Protein AF-A0A1X7GUZ6-F1 (afdb_monomer)

Mean predicted aligned error: 7.57 Å

Secondary structure (DSSP, 8-state):
---------STT-S-HHHHHHHHHHHHHHHHHHHHTEEEE--TTTS--EEEE-S-HHHHHHHHHHHHHHHHTT-STT--GGGTTTTHHHHHHHHHHHHHHHHHHHHHH-GGGGGSTTHHHHHHHHHHHHHHHHHHHHHHHHHHHHHHH-HHHHHHHGGG--GGGS-HHHHHHHHTSTTHHHHHHHTGGG---HHHHHHHHHHHH---

Nearest PDB structures (foldseek):
  8ju5-assembly1_B  TM=1.993E-01  e=1.558E+00  Homo sapiens
  6pvp-assembly1_C  TM=2.107E-01  e=4.779E+00  Mus musculus
  6f1v-assembly1_f  TM=1.966E-01  e=6.722E+00  Homo sapiens

pLDDT: mean 87.23, std 14.13, range [39.84, 98.5]

Solvent-accessible surface area (backbone atoms only — not comparable to full-atom values): 11588 Å² total; per-residue (Å²): 134,85,80,82,78,84,71,84,88,55,94,79,82,64,74,57,68,63,57,51,43,25,50,52,52,37,52,32,47,51,50,49,54,50,69,45,30,43,84,47,60,52,84,99,75,51,77,75,42,75,43,71,54,83,52,52,34,65,38,25,46,46,50,14,52,52,27,39,32,52,14,47,17,68,47,98,61,40,49,58,92,47,50,47,68,44,46,67,32,42,53,48,11,53,52,28,42,50,50,16,53,50,35,46,45,50,72,68,40,74,60,42,76,66,62,81,45,30,63,61,30,50,54,50,40,50,54,54,42,49,52,57,50,53,53,43,58,44,57,50,30,56,54,52,38,41,50,70,40,57,90,51,34,79,77,37,46,83,67,38,34,65,89,57,35,52,70,78,55,41,58,61,58,66,71,44,86,62,48,87,70,48,34,72,77,50,56,40,58,32,74,48,72,69,58,55,52,51,55,58,48,50,70,67,60,78,120

Foldseek 3Di:
DDDPPDDDPDDPPDPVLLVVLLALLLVLLVVLQQLQWDFDDPPPPDDTDTDGDPQLLVSLLSLLVLLQCLQCQVPPLGDNVCRRLPVVSNVLSVVSNVLSVLLCCLVPPPVCVVVVCVVVSVVSNVVSSVVNSLVSSQPSSLSVCCRPPVVCSVVSQQSDALVSHDDVSNVVVVPDPPCVPRCVVCVRSHDDPVVVVSVVVSVVPDD

Radius of gyration: 20.98 Å; Cα contacts (8 Å, |Δi|>4): 208; chains: 1; bounding box: 88×35×50 Å

Structure (mmCIF, N/CA/C/O backbone):
data_AF-A0A1X7GUZ6-F1
#
_entry.id   AF-A0A1X7GUZ6-F1
#
loop_
_atom_site.group_PDB
_atom_site.id
_atom_site.type_symbol
_atom_site.label_atom_id
_atom_site.label_alt_id
_atom_site.label_comp_id
_atom_site.label_asym_id
_atom_site.label_entity_id
_atom_site.label_seq_id
_atom_site.pdbx_PDB_ins_code
_atom_site.Cartn_x
_atom_site.Cartn_y
_atom_site.Cartn_z
_atom_site.occupancy
_atom_site.B_iso_or_equiv
_atom_site.auth_seq_id
_atom_site.auth_comp_id
_atom_site.auth_asym_id
_atom_site.auth_atom_id
_atom_site.pdbx_PDB_model_num
ATOM 1 N N . MET A 1 1 ? -62.063 -9.351 -6.708 1.00 40.19 1 MET A N 1
ATOM 2 C CA . MET A 1 1 ? -60.821 -10.062 -6.342 1.00 40.19 1 MET A CA 1
ATOM 3 C C . MET A 1 1 ? -60.014 -9.115 -5.466 1.00 40.19 1 MET A C 1
ATOM 5 O O . MET A 1 1 ? -59.514 -8.128 -5.987 1.00 40.19 1 MET A O 1
ATOM 9 N N . LYS A 1 2 ? -60.013 -9.301 -4.141 1.00 41.28 2 LYS A N 1
ATOM 10 C CA . LYS A 1 2 ? -59.121 -8.540 -3.254 1.00 41.28 2 LYS A CA 1
ATOM 11 C C . LYS A 1 2 ? -57.768 -9.244 -3.314 1.00 41.28 2 LYS A C 1
ATOM 13 O O . LYS A 1 2 ? -57.701 -10.425 -2.996 1.00 41.28 2 LYS A O 1
ATOM 18 N N . GLN A 1 3 ? -56.750 -8.573 -3.840 1.00 48.03 3 GLN A N 1
ATOM 19 C CA . GLN A 1 3 ? -55.377 -9.046 -3.713 1.00 48.03 3 GLN A CA 1
ATOM 20 C C . GLN A 1 3 ? -54.908 -8.647 -2.319 1.00 48.03 3 GLN A C 1
ATOM 22 O O . GLN A 1 3 ? -54.724 -7.462 -2.048 1.00 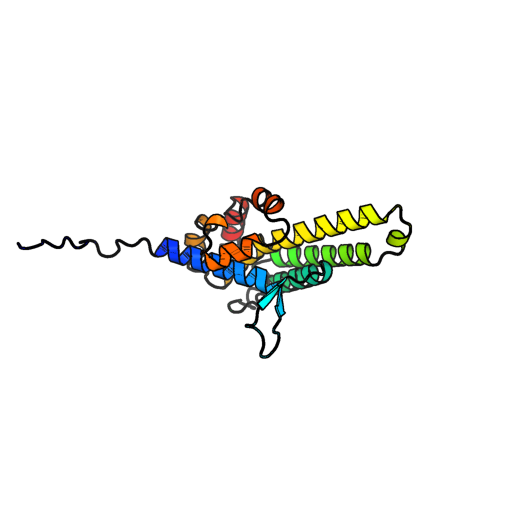48.03 3 GLN A O 1
ATOM 27 N N . ASP A 1 4 ? -54.775 -9.636 -1.441 1.00 49.22 4 ASP A N 1
ATOM 28 C CA . ASP A 1 4 ? -54.119 -9.458 -0.154 1.00 49.22 4 ASP A CA 1
ATOM 29 C C . ASP A 1 4 ? -52.629 -9.233 -0.425 1.00 49.22 4 ASP A C 1
ATOM 31 O O . ASP A 1 4 ? -51.876 -10.155 -0.742 1.00 49.22 4 ASP A O 1
ATOM 35 N N . LEU A 1 5 ? -52.222 -7.965 -0.387 1.00 52.25 5 LEU A N 1
ATOM 36 C CA . LEU A 1 5 ? -50.821 -7.577 -0.440 1.00 52.25 5 LEU A CA 1
ATOM 37 C C . LEU A 1 5 ? -50.178 -7.996 0.885 1.00 52.25 5 LEU A C 1
ATOM 39 O O . LEU A 1 5 ? -50.406 -7.369 1.917 1.00 52.25 5 LEU A O 1
ATOM 43 N N . GLN A 1 6 ? -49.394 -9.074 0.856 1.00 54.78 6 GLN A N 1
ATOM 44 C CA . GLN A 1 6 ? -48.525 -9.439 1.970 1.00 54.78 6 GLN A CA 1
ATOM 45 C C . GLN A 1 6 ? -47.361 -8.448 2.029 1.00 54.78 6 GLN A C 1
ATOM 47 O O . GLN A 1 6 ? -46.462 -8.474 1.188 1.00 54.78 6 GLN A O 1
ATOM 52 N N . PHE A 1 7 ? -47.395 -7.557 3.014 1.00 58.84 7 PHE A N 1
ATOM 53 C CA . PHE A 1 7 ? -46.266 -6.698 3.348 1.00 58.84 7 PHE A CA 1
ATOM 54 C C . PHE A 1 7 ? -45.358 -7.413 4.347 1.00 58.84 7 PHE A C 1
ATOM 56 O O . PHE A 1 7 ? -45.823 -8.198 5.170 1.00 58.84 7 PHE A O 1
ATOM 63 N N . ASN A 1 8 ? -44.053 -7.151 4.271 1.00 53.59 8 ASN A N 1
ATOM 64 C CA . ASN A 1 8 ? -43.109 -7.690 5.238 1.00 53.59 8 ASN A CA 1
ATOM 65 C C . ASN A 1 8 ? -43.350 -7.023 6.601 1.00 53.59 8 ASN A C 1
ATOM 67 O O . ASN A 1 8 ? -43.114 -5.827 6.755 1.00 53.59 8 ASN A O 1
ATOM 71 N N . GLU A 1 9 ? -43.857 -7.783 7.572 1.00 55.16 9 GLU A N 1
ATOM 72 C CA . GLU A 1 9 ? -44.247 -7.278 8.897 1.00 55.16 9 GLU A CA 1
ATOM 73 C C . GLU A 1 9 ? -43.052 -7.036 9.839 1.00 55.16 9 GLU A C 1
ATOM 75 O O . GLU A 1 9 ? -43.234 -6.635 10.988 1.00 55.16 9 GLU A O 1
ATOM 80 N N . GLN A 1 10 ? -41.815 -7.248 9.375 1.00 54.44 10 GLN A N 1
ATOM 81 C CA . GLN A 1 10 ? -40.609 -6.984 10.158 1.00 54.44 10 GLN A CA 1
ATOM 82 C C . GLN A 1 10 ? -39.941 -5.669 9.741 1.00 54.44 10 GLN A C 1
ATOM 84 O O . GLN A 1 10 ? -39.387 -5.538 8.648 1.00 54.44 10 GLN A O 1
ATOM 89 N N . THR A 1 11 ? -39.925 -4.697 10.657 1.00 43.25 11 THR A N 1
ATOM 90 C CA . THR A 1 11 ? -39.025 -3.539 10.590 1.00 43.25 11 THR A CA 1
ATOM 91 C C . THR A 1 11 ? -37.577 -4.043 10.532 1.00 43.25 11 THR A C 1
ATOM 93 O O . THR A 1 11 ? -37.132 -4.671 11.491 1.00 43.25 11 THR A O 1
ATOM 96 N N . CYS A 1 12 ? -36.868 -3.760 9.427 1.00 47.75 12 CYS A N 1
ATOM 97 C CA . CYS A 1 12 ? -35.471 -4.142 9.119 1.00 47.75 12 CYS A CA 1
ATOM 98 C C . CYS A 1 12 ? -35.247 -5.494 8.402 1.00 47.75 12 CYS A C 1
ATOM 100 O O . CYS A 1 12 ? -34.303 -6.216 8.718 1.00 47.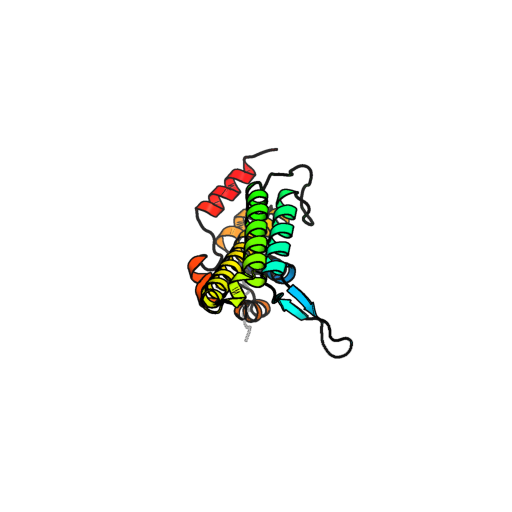75 12 CYS A O 1
ATOM 102 N N . SER A 1 13 ? -36.054 -5.834 7.394 1.00 39.84 13 SER A N 1
ATOM 103 C CA . SER A 1 13 ? -35.843 -7.042 6.577 1.00 39.84 13 SER A CA 1
ATOM 104 C C . SER A 1 13 ? -34.823 -6.905 5.428 1.00 39.84 13 SER A C 1
ATOM 106 O O . SER A 1 13 ? -34.745 -7.794 4.580 1.00 39.84 13 SER A O 1
ATOM 108 N N . THR A 1 14 ? -34.084 -5.799 5.333 1.00 48.53 14 THR A N 1
ATOM 109 C CA . THR A 1 14 ? -32.992 -5.615 4.364 1.00 48.53 14 TH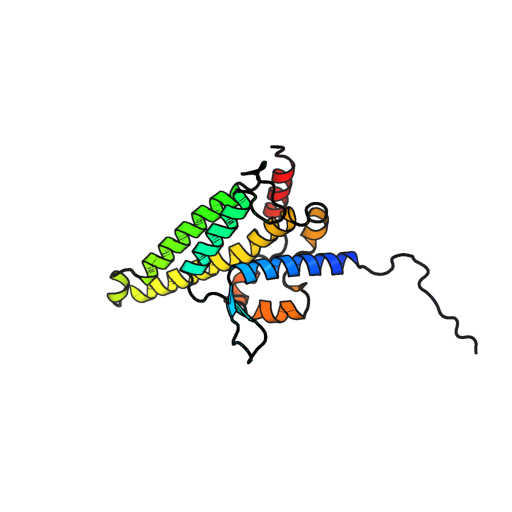R A CA 1
ATOM 110 C C . THR A 1 14 ? -31.659 -5.699 5.095 1.00 48.53 14 THR A C 1
ATOM 112 O O . THR A 1 14 ? -31.433 -5.024 6.096 1.00 48.53 14 THR A O 1
ATOM 115 N N . SER A 1 15 ? -30.751 -6.552 4.622 1.00 53.97 15 SER A N 1
ATOM 116 C CA . SER A 1 15 ? -29.391 -6.685 5.154 1.00 53.97 15 SER A CA 1
ATOM 117 C C . SER A 1 15 ? -28.506 -5.496 4.733 1.00 53.97 15 SER A C 1
ATOM 119 O O . SER A 1 15 ? -27.466 -5.689 4.099 1.00 53.97 15 SER A O 1
ATOM 121 N N . ASP A 1 16 ? -28.928 -4.264 5.034 1.00 59.69 16 ASP A N 1
ATOM 122 C CA . ASP A 1 16 ? -28.269 -3.023 4.590 1.00 59.69 16 ASP A CA 1
ATOM 123 C C . ASP A 1 16 ? -26.838 -2.889 5.129 1.00 59.69 16 ASP A C 1
ATOM 125 O O . ASP A 1 16 ? -25.973 -2.306 4.476 1.00 59.69 16 ASP A O 1
ATOM 129 N N . SER A 1 17 ? -26.541 -3.507 6.276 1.00 62.62 17 SER A N 1
ATOM 130 C CA . SER A 1 17 ? -25.205 -3.491 6.881 1.00 62.62 17 SER A CA 1
ATOM 131 C C . SER A 1 17 ? -24.130 -4.128 5.994 1.00 62.62 17 SER A C 1
ATOM 133 O O . SER A 1 17 ? -23.025 -3.597 5.896 1.00 62.62 17 SER A O 1
ATOM 135 N N . GLN A 1 18 ? -24.440 -5.231 5.301 1.00 65.06 18 GLN A N 1
ATOM 136 C CA . GLN A 1 18 ? -23.475 -5.898 4.418 1.00 65.06 18 GLN A CA 1
ATOM 137 C C . GLN A 1 18 ? -23.186 -5.084 3.155 1.00 65.06 18 GLN A C 1
ATOM 139 O O . GLN A 1 18 ? -22.056 -5.079 2.669 1.00 65.06 18 GLN A O 1
ATOM 144 N N . VAL A 1 19 ? -24.194 -4.395 2.616 1.00 74.62 19 VAL A N 1
ATOM 145 C CA . VAL A 1 19 ? -24.022 -3.517 1.449 1.00 74.62 19 VAL A CA 1
ATOM 146 C C . VAL A 1 19 ? -23.157 -2.318 1.833 1.00 74.62 19 VAL A C 1
ATOM 148 O O . VAL A 1 19 ? -22.156 -2.052 1.170 1.00 74.62 19 VAL A O 1
ATOM 151 N N . HIS A 1 20 ? -23.462 -1.690 2.970 1.00 88.62 20 HIS A N 1
ATOM 152 C CA . HIS A 1 20 ? -22.717 -0.554 3.513 1.00 88.62 20 HIS A CA 1
ATOM 153 C C . HIS A 1 20 ? -21.221 -0.854 3.716 1.00 88.62 20 HIS A C 1
ATOM 155 O O . HIS A 1 20 ? -20.359 -0.115 3.240 1.00 88.62 20 HIS A O 1
ATOM 161 N N . TYR A 1 21 ? -20.864 -1.987 4.334 1.00 91.00 21 TYR A N 1
ATOM 162 C CA . TYR A 1 21 ? -19.447 -2.330 4.534 1.00 91.00 21 TYR A CA 1
ATOM 163 C C . TYR A 1 21 ? -18.699 -2.600 3.225 1.00 91.00 21 TYR A C 1
ATOM 165 O O . TYR A 1 21 ? -17.531 -2.222 3.093 1.00 91.00 21 TYR A O 1
ATOM 173 N N . ARG A 1 22 ? -19.356 -3.205 2.227 1.00 90.62 22 ARG A N 1
ATOM 174 C CA . ARG A 1 22 ? -18.761 -3.406 0.895 1.00 90.62 22 ARG A CA 1
ATOM 175 C C . ARG A 1 22 ? -18.471 -2.081 0.204 1.00 90.62 22 ARG A C 1
ATOM 177 O O . ARG A 1 22 ? -17.422 -1.946 -0.431 1.00 90.62 22 ARG A O 1
ATOM 184 N N . GLU A 1 23 ? -19.360 -1.103 0.339 1.00 92.38 23 GLU A N 1
ATOM 185 C CA . GLU A 1 23 ? -19.160 0.246 -0.193 1.0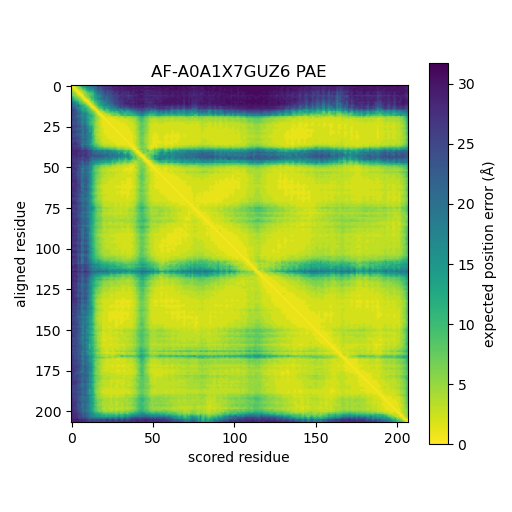0 92.38 23 GLU A CA 1
ATOM 186 C C . GLU A 1 23 ? -17.969 0.937 0.475 1.00 92.38 23 GLU A C 1
ATOM 188 O O . GLU A 1 23 ? -17.095 1.452 -0.224 1.00 92.38 23 GLU A O 1
ATOM 193 N N . LEU A 1 24 ? -17.859 0.866 1.805 1.00 93.56 24 LEU A N 1
ATOM 194 C CA . LEU A 1 24 ? -16.734 1.456 2.535 1.00 93.56 24 LEU A CA 1
ATOM 195 C C . LEU A 1 24 ? -15.389 0.799 2.200 1.00 93.56 24 LEU A C 1
ATOM 197 O O . LEU A 1 24 ? -14.396 1.500 1.981 1.00 93.56 24 LEU A O 1
ATOM 201 N N . TRP A 1 25 ? -15.334 -0.534 2.096 1.00 95.31 25 TRP A N 1
ATOM 202 C CA . TRP A 1 25 ? -14.114 -1.225 1.663 1.00 95.31 25 TRP A CA 1
ATOM 203 C C . TRP A 1 25 ? -13.744 -0.885 0.223 1.00 95.31 25 TRP A C 1
ATOM 205 O O . TRP A 1 25 ? -12.564 -0.695 -0.080 1.00 95.31 25 TRP A O 1
ATOM 215 N N . THR A 1 26 ? -14.741 -0.754 -0.655 1.00 95.56 26 THR A N 1
ATOM 216 C CA . THR A 1 26 ? -14.516 -0.297 -2.029 1.00 95.56 26 THR A CA 1
ATOM 217 C C . THR A 1 26 ? -13.960 1.128 -2.038 1.00 95.56 26 THR A C 1
ATOM 219 O O . THR A 1 26 ? -12.994 1.394 -2.750 1.00 95.56 26 THR A O 1
ATOM 222 N N . LEU A 1 27 ? -14.503 2.036 -1.225 1.00 95.06 27 LEU A N 1
ATOM 223 C CA . LEU A 1 27 ? -14.021 3.414 -1.115 1.00 95.06 27 LEU A CA 1
ATOM 224 C C . LEU A 1 27 ? -12.558 3.469 -0.651 1.00 95.06 27 LEU A C 1
ATOM 226 O O . LEU A 1 27 ? -11.744 4.180 -1.245 1.00 95.06 27 LEU A O 1
ATOM 230 N N . GLY A 1 28 ? -12.202 2.682 0.366 1.00 95.94 28 GLY A N 1
ATOM 231 C CA . GLY A 1 28 ? -10.817 2.570 0.822 1.00 95.94 28 GLY A CA 1
ATOM 232 C C . GLY A 1 28 ? -9.884 2.036 -0.270 1.00 95.94 28 GLY A C 1
ATOM 233 O O . GLY A 1 28 ? -8.801 2.587 -0.483 1.00 95.94 28 GLY A O 1
ATOM 234 N N . GLN A 1 29 ? -10.322 1.020 -1.020 1.00 97.31 29 GLN A N 1
ATOM 235 C CA . GLN A 1 29 ? -9.542 0.466 -2.128 1.00 97.31 29 GLN A CA 1
ATOM 236 C C . GLN A 1 29 ? -9.378 1.460 -3.286 1.00 97.31 29 GLN A C 1
ATOM 238 O O . GLN A 1 29 ? -8.293 1.569 -3.861 1.00 97.31 29 GLN A O 1
ATOM 243 N N . GLN A 1 30 ? -10.424 2.222 -3.611 1.00 95.75 30 GLN A N 1
ATOM 244 C CA . GLN A 1 30 ? -10.352 3.302 -4.594 1.00 95.75 30 GLN A CA 1
ATOM 245 C C . GLN A 1 30 ? -9.312 4.340 -4.189 1.00 95.75 30 GLN A C 1
ATOM 247 O O . GLN A 1 30 ? -8.509 4.751 -5.025 1.00 95.75 30 GLN A O 1
ATOM 252 N N . GLU A 1 31 ? -9.284 4.738 -2.915 1.00 96.38 31 GLU A N 1
ATOM 253 C CA . GLU A 1 31 ? -8.290 5.690 -2.430 1.00 96.38 31 GLU A CA 1
ATOM 254 C C . GLU A 1 31 ? -6.869 5.119 -2.553 1.00 96.38 31 GLU A C 1
ATOM 256 O O . GLU A 1 31 ? -5.988 5.821 -3.049 1.00 96.38 31 GLU A O 1
ATOM 261 N N . ALA A 1 32 ? -6.643 3.843 -2.218 1.00 97.44 32 ALA A N 1
ATOM 262 C CA . ALA A 1 32 ? -5.339 3.191 -2.392 1.00 97.44 32 ALA A CA 1
ATOM 263 C C . ALA A 1 32 ? -4.851 3.232 -3.851 1.00 97.44 32 ALA A C 1
ATOM 265 O O . ALA A 1 32 ? -3.726 3.658 -4.131 1.00 97.44 32 ALA A O 1
ATOM 266 N N . VAL A 1 33 ? -5.713 2.867 -4.806 1.00 96.50 33 VAL A N 1
ATOM 267 C CA . VAL A 1 33 ? -5.399 2.940 -6.243 1.00 96.50 33 VAL A CA 1
ATOM 268 C C . VAL A 1 33 ? -5.156 4.390 -6.669 1.00 96.50 33 VAL A C 1
ATOM 270 O O . VAL A 1 33 ? -4.197 4.684 -7.390 1.00 96.50 33 VAL A O 1
ATOM 273 N N . ARG A 1 34 ? -5.974 5.329 -6.181 1.00 95.38 34 ARG A N 1
ATOM 274 C CA . ARG A 1 34 ? -5.875 6.757 -6.506 1.00 95.38 34 ARG A CA 1
ATOM 275 C C . ARG A 1 34 ? -4.558 7.368 -6.041 1.00 95.38 34 ARG A C 1
ATOM 277 O O . ARG A 1 34 ? -3.973 8.155 -6.785 1.00 95.38 34 ARG A O 1
ATOM 284 N N . ARG A 1 35 ? -4.048 6.995 -4.859 1.00 96.12 35 ARG A N 1
ATOM 285 C CA . ARG A 1 35 ? -2.750 7.476 -4.340 1.00 96.12 35 ARG A CA 1
ATOM 286 C C . ARG A 1 35 ? -1.582 7.114 -5.254 1.00 96.12 35 ARG A C 1
ATOM 288 O O . ARG A 1 35 ? -0.632 7.893 -5.372 1.00 96.12 35 ARG A O 1
ATOM 295 N N . LEU A 1 36 ? -1.675 5.980 -5.944 1.00 96.94 36 LEU A N 1
ATOM 296 C CA . LEU A 1 36 ? -0.650 5.499 -6.875 1.00 96.94 36 LEU A CA 1
ATOM 297 C C . LEU A 1 36 ? -0.938 5.851 -8.337 1.00 96.94 36 LEU A C 1
ATOM 299 O O . LEU A 1 36 ? -0.222 5.406 -9.234 1.00 96.94 36 LEU A O 1
ATOM 303 N N . SER A 1 37 ? -1.956 6.674 -8.570 1.00 95.44 37 SER A N 1
ATOM 304 C CA . SER A 1 37 ? -2.377 7.100 -9.897 1.00 95.44 37 SER A CA 1
ATOM 305 C C . SER A 1 37 ? -2.157 8.597 -10.102 1.00 95.44 37 SER A C 1
ATOM 307 O O . SER A 1 37 ? -2.004 9.387 -9.163 1.00 95.44 37 SER A O 1
ATOM 309 N N . VAL A 1 38 ? -2.142 9.011 -11.361 1.00 93.06 38 VAL A N 1
ATOM 310 C CA . VAL A 1 38 ? -2.177 10.413 -11.775 1.00 93.06 38 VAL A CA 1
ATOM 311 C C . VAL A 1 38 ? -3.509 10.703 -12.441 1.00 93.06 38 VAL A C 1
ATOM 313 O O . VAL A 1 38 ? -4.052 9.879 -13.175 1.00 93.06 38 VAL A O 1
ATOM 316 N N . LYS A 1 39 ? -4.065 11.882 -12.160 1.00 86.75 39 LYS A N 1
ATOM 317 C CA . LYS A 1 39 ? -5.284 12.335 -12.822 1.00 86.75 39 LYS A CA 1
ATOM 318 C C . LYS A 1 39 ? -4.919 12.768 -14.237 1.00 86.75 39 LYS A C 1
ATOM 320 O O . LYS A 1 39 ? -4.338 13.831 -14.432 1.00 86.75 39 LYS A O 1
ATOM 325 N N . THR A 1 40 ? -5.277 11.956 -15.216 1.00 80.12 40 THR A N 1
ATOM 326 C CA . THR A 1 40 ? -5.161 12.285 -16.632 1.00 80.12 40 THR A CA 1
ATOM 327 C C . THR A 1 40 ? -6.465 12.926 -17.091 1.00 80.12 40 THR A C 1
ATOM 329 O O . THR A 1 40 ? -7.541 12.330 -16.988 1.00 80.12 40 THR A O 1
ATOM 332 N N . ARG A 1 41 ? -6.392 14.153 -17.600 1.00 67.88 41 ARG A N 1
ATOM 333 C CA . ARG A 1 41 ? -7.507 14.803 -18.293 1.00 67.88 41 ARG A CA 1
ATOM 334 C C . ARG A 1 41 ? -7.004 15.249 -19.653 1.00 67.88 41 ARG A C 1
ATOM 336 O O . ARG A 1 41 ? -6.047 16.010 -19.719 1.00 67.88 41 ARG A O 1
ATOM 343 N N . ILE A 1 42 ? -7.679 14.821 -20.713 1.00 65.00 42 ILE A N 1
ATOM 344 C CA . ILE A 1 42 ? -7.590 15.521 -21.991 1.00 65.00 42 ILE A CA 1
ATOM 345 C C . ILE A 1 42 ? -8.692 16.575 -21.948 1.00 65.00 42 ILE A C 1
ATOM 347 O O . ILE A 1 42 ? -9.880 16.239 -21.970 1.00 65.00 42 ILE A O 1
ATOM 351 N N . GLU A 1 43 ? -8.308 17.841 -21.779 1.00 60.41 43 GLU A N 1
ATOM 352 C CA . GLU A 1 43 ? -9.272 18.937 -21.684 1.00 60.41 43 GLU A CA 1
ATOM 353 C C . GLU A 1 43 ? -10.220 18.932 -22.889 1.00 60.41 43 GLU A C 1
ATOM 355 O O . GLU A 1 43 ? -9.804 18.704 -24.023 1.00 60.41 43 GLU A O 1
ATOM 360 N N . PHE A 1 44 ? -11.513 19.124 -22.619 1.00 58.97 44 PHE A N 1
ATOM 361 C CA . PHE A 1 44 ? -12.587 19.194 -23.619 1.00 58.97 44 PHE A CA 1
ATOM 362 C C . PHE A 1 44 ? -12.801 17.948 -24.507 1.00 58.97 44 PHE A C 1
ATOM 364 O O . PHE A 1 44 ? -13.680 17.978 -25.363 1.00 58.97 44 PHE A O 1
ATOM 371 N N . LYS A 1 45 ? -12.069 16.840 -24.300 1.00 63.06 45 LYS A N 1
ATOM 372 C CA . LYS A 1 45 ? -12.237 15.586 -25.070 1.00 63.06 45 LYS A CA 1
ATOM 373 C C . LYS A 1 45 ? -12.686 14.389 -24.241 1.00 63.06 45 LYS A C 1
ATOM 375 O O . LYS A 1 45 ? -13.316 13.487 -24.783 1.00 63.06 45 LYS A O 1
ATOM 380 N N . SER A 1 46 ? -12.367 14.348 -22.949 1.00 65.38 46 SER A N 1
ATOM 381 C CA . SER A 1 46 ? -12.780 13.233 -22.099 1.00 65.38 46 SER A CA 1
ATOM 382 C C . SER A 1 46 ? -13.042 13.653 -20.660 1.00 65.38 46 SER A C 1
ATOM 384 O O . SER A 1 46 ? -12.501 14.639 -20.149 1.00 65.38 46 SER A O 1
ATOM 386 N N . THR A 1 47 ? -13.845 12.844 -19.972 1.00 73.31 47 THR A N 1
ATOM 387 C CA . THR A 1 47 ? -13.911 12.849 -18.511 1.00 73.31 47 THR A CA 1
ATOM 388 C C . THR A 1 47 ? -12.523 12.586 -17.924 1.00 73.31 47 THR A C 1
ATOM 390 O O . THR A 1 47 ? -11.682 11.920 -18.538 1.00 73.31 47 THR A O 1
ATOM 393 N N . ALA A 1 48 ? -12.251 13.164 -16.751 1.00 74.38 48 ALA A N 1
ATOM 394 C CA . ALA A 1 48 ? -10.989 12.933 -16.062 1.00 74.38 48 ALA A CA 1
ATOM 395 C C . ALA A 1 48 ? -10.896 11.461 -15.643 1.00 74.38 48 ALA A C 1
ATOM 397 O O . ALA A 1 48 ? -11.822 10.933 -15.030 1.00 74.38 48 ALA A O 1
ATOM 398 N N . ARG A 1 49 ? -9.774 10.822 -15.966 1.00 82.50 49 ARG A N 1
ATOM 399 C CA . ARG A 1 49 ? -9.471 9.434 -15.611 1.00 82.50 49 ARG A CA 1
ATOM 400 C C . ARG A 1 49 ? -8.265 9.399 -14.683 1.00 82.50 49 ARG A C 1
ATOM 402 O O . ARG A 1 49 ? -7.483 10.348 -14.639 1.00 82.50 49 ARG A O 1
ATOM 409 N N . TYR A 1 50 ? -8.135 8.318 -13.932 1.00 87.25 50 TYR A N 1
ATOM 410 C CA . TYR A 1 50 ? -6.942 8.040 -13.146 1.00 87.25 50 TYR A CA 1
ATOM 411 C C . TYR A 1 50 ? -6.151 6.946 -13.854 1.00 87.25 50 TYR A C 1
ATOM 413 O O . TYR A 1 50 ? -6.702 5.888 -14.144 1.00 87.25 50 TYR A O 1
ATOM 421 N N . GLU A 1 51 ? -4.884 7.218 -14.152 1.00 91.19 51 GLU A N 1
ATOM 422 C CA . GLU A 1 51 ? -3.960 6.242 -14.730 1.00 91.19 51 GLU A CA 1
ATOM 423 C C . GLU A 1 51 ? -2.910 5.878 -13.685 1.00 91.19 51 GLU A C 1
ATOM 425 O O . GLU A 1 51 ? -2.318 6.761 -13.054 1.00 91.19 51 GLU A O 1
ATOM 430 N N . LEU A 1 52 ? -2.681 4.578 -13.498 1.00 94.31 52 LEU A N 1
ATOM 431 C CA . LEU A 1 52 ? -1.650 4.088 -12.595 1.00 94.31 52 LEU A CA 1
ATOM 432 C C . LEU A 1 52 ? -0.272 4.569 -13.073 1.00 94.31 52 LEU A C 1
ATOM 434 O O . LEU A 1 52 ? 0.068 4.464 -14.251 1.00 94.31 52 LEU A O 1
ATOM 438 N N . ILE A 1 53 ? 0.546 5.081 -12.154 1.00 95.56 53 ILE A N 1
ATOM 439 C CA . ILE A 1 53 ? 1.898 5.549 -12.484 1.00 95.56 53 ILE A CA 1
ATOM 440 C C . ILE A 1 53 ? 2.719 4.373 -13.001 1.00 95.56 53 ILE A C 1
ATOM 442 O O . ILE A 1 53 ? 2.861 3.373 -12.303 1.00 95.56 53 ILE A O 1
ATOM 446 N N . LYS A 1 54 ? 3.283 4.491 -14.204 1.00 93.12 54 LYS A N 1
ATOM 447 C CA . LYS A 1 54 ? 4.044 3.405 -14.845 1.00 93.12 54 LYS A CA 1
ATOM 448 C C . LYS A 1 54 ? 5.393 3.157 -14.184 1.00 93.12 54 LYS A C 1
ATOM 450 O O . LYS A 1 54 ? 5.817 2.010 -14.099 1.00 93.12 54 LYS A O 1
ATOM 455 N N . ASP A 1 55 ? 6.040 4.213 -13.705 1.00 94.31 55 ASP A N 1
ATOM 456 C CA . ASP A 1 55 ? 7.350 4.121 -13.072 1.00 94.31 55 ASP A CA 1
ATOM 457 C C . ASP A 1 55 ? 7.264 3.530 -11.656 1.00 94.31 55 ASP A C 1
ATOM 459 O O . ASP A 1 55 ? 6.543 4.029 -10.786 1.00 94.31 55 ASP A O 1
ATOM 463 N N . PHE A 1 56 ? 7.989 2.434 -11.427 1.00 96.00 56 PHE A N 1
ATOM 464 C CA . PHE A 1 56 ? 7.886 1.672 -10.183 1.00 96.00 56 PHE A CA 1
ATOM 465 C C . PHE A 1 56 ? 8.543 2.411 -9.017 1.00 96.00 56 PHE A C 1
ATOM 467 O O . PHE A 1 56 ? 8.012 2.360 -7.907 1.00 96.00 56 PHE A O 1
ATOM 474 N N . SER A 1 57 ? 9.646 3.123 -9.265 1.00 95.88 57 SER A N 1
ATOM 475 C CA . SER A 1 57 ? 10.328 3.931 -8.252 1.00 95.88 57 SER A CA 1
ATOM 476 C C . SER A 1 57 ? 9.419 5.045 -7.744 1.00 95.88 57 SER A C 1
ATOM 478 O O . SER A 1 57 ? 9.194 5.153 -6.543 1.00 95.88 57 SER A O 1
ATOM 480 N N . THR A 1 58 ? 8.783 5.787 -8.651 1.00 96.50 58 THR A N 1
ATOM 481 C CA . THR A 1 58 ? 7.813 6.843 -8.328 1.00 96.50 58 THR A CA 1
ATOM 482 C C . THR A 1 58 ? 6.628 6.283 -7.537 1.00 96.50 58 THR A C 1
ATOM 484 O O . THR A 1 58 ? 6.155 6.906 -6.583 1.00 96.50 58 THR A O 1
ATOM 487 N N . ARG A 1 59 ? 6.130 5.083 -7.882 1.00 96.94 59 ARG A N 1
ATOM 488 C CA . ARG A 1 59 ? 5.110 4.416 -7.053 1.00 96.94 59 ARG A CA 1
ATOM 489 C C . ARG A 1 59 ? 5.643 4.099 -5.659 1.00 96.94 59 ARG A C 1
ATOM 491 O O . ARG A 1 59 ? 4.948 4.384 -4.689 1.00 96.94 59 ARG A O 1
ATOM 498 N N . ALA A 1 60 ? 6.847 3.542 -5.545 1.00 97.75 60 ALA A N 1
ATOM 499 C CA . ALA A 1 60 ? 7.453 3.199 -4.261 1.00 97.75 60 ALA A CA 1
ATOM 500 C C . ALA A 1 60 ? 7.704 4.427 -3.373 1.00 97.75 60 ALA A C 1
ATOM 502 O O . ALA A 1 60 ? 7.432 4.377 -2.174 1.00 97.75 60 ALA A O 1
ATOM 503 N N . GLU A 1 61 ? 8.111 5.549 -3.965 1.00 97.88 61 GLU A N 1
ATOM 504 C CA . GLU A 1 61 ? 8.220 6.844 -3.294 1.00 97.88 61 GLU A CA 1
ATOM 505 C C . GLU A 1 61 ? 6.867 7.291 -2.724 1.00 97.88 61 GLU A C 1
ATOM 507 O O . GLU A 1 61 ? 6.753 7.608 -1.537 1.00 97.88 61 GLU A O 1
ATOM 512 N N . ARG A 1 62 ? 5.802 7.254 -3.540 1.00 98.06 62 ARG A N 1
ATOM 513 C CA . ARG A 1 62 ? 4.450 7.602 -3.077 1.00 98.06 62 ARG A CA 1
ATOM 514 C C . ARG A 1 62 ? 3.959 6.667 -1.980 1.00 98.06 62 ARG A C 1
ATOM 516 O O . ARG A 1 62 ? 3.328 7.136 -1.035 1.00 98.06 62 ARG A O 1
ATOM 523 N N . ILE A 1 63 ? 4.235 5.371 -2.085 1.00 98.50 63 ILE A N 1
ATOM 524 C CA . ILE A 1 63 ? 3.896 4.379 -1.056 1.00 98.50 63 ILE A CA 1
ATOM 525 C C . ILE A 1 63 ? 4.590 4.740 0.261 1.00 98.50 63 ILE A C 1
ATOM 527 O O . ILE A 1 63 ? 3.922 4.856 1.290 1.00 98.50 63 ILE A O 1
ATOM 531 N N . ALA A 1 64 ? 5.898 5.015 0.219 1.00 98.31 64 ALA A N 1
ATOM 532 C CA . ALA A 1 64 ? 6.662 5.442 1.387 1.00 98.31 64 ALA A CA 1
ATOM 533 C C . ALA A 1 64 ? 6.065 6.707 2.024 1.00 98.31 64 ALA A C 1
ATOM 535 O O . ALA A 1 64 ? 5.863 6.759 3.238 1.00 98.31 64 ALA A O 1
ATOM 536 N N . GLY A 1 65 ? 5.709 7.699 1.202 1.00 98.06 65 GLY A N 1
ATOM 537 C CA . GLY A 1 65 ? 5.064 8.930 1.655 1.00 98.06 65 GLY A CA 1
ATOM 538 C C . GLY A 1 65 ? 3.702 8.700 2.319 1.00 98.06 65 GLY A C 1
ATOM 539 O O . GLY A 1 65 ? 3.440 9.268 3.377 1.00 98.06 65 GLY A O 1
ATOM 540 N N . ASN A 1 66 ? 2.843 7.845 1.753 1.00 98.25 66 ASN A N 1
ATOM 541 C CA . ASN A 1 66 ? 1.529 7.545 2.339 1.00 98.25 66 ASN A CA 1
ATOM 542 C C . ASN A 1 66 ? 1.655 6.779 3.665 1.00 98.25 66 ASN A C 1
ATOM 544 O O . ASN A 1 66 ? 0.949 7.094 4.620 1.00 98.25 66 ASN A O 1
ATOM 548 N N . TYR A 1 67 ? 2.587 5.831 3.771 1.00 98.38 67 TYR A N 1
ATOM 549 C CA . TYR A 1 67 ? 2.852 5.156 5.042 1.00 98.38 67 TYR A CA 1
ATOM 550 C C . TYR A 1 67 ? 3.412 6.103 6.108 1.00 98.38 67 TYR A C 1
ATOM 552 O O . TYR A 1 67 ? 2.955 6.080 7.250 1.00 98.38 67 TYR A O 1
ATOM 560 N N . ALA A 1 68 ? 4.334 6.996 5.736 1.00 97.81 68 ALA A N 1
ATOM 561 C CA . ALA A 1 68 ? 4.830 8.027 6.645 1.00 97.81 68 ALA A CA 1
ATOM 562 C C . ALA A 1 68 ? 3.696 8.952 7.110 1.00 97.81 68 ALA A C 1
ATOM 564 O O . ALA A 1 68 ? 3.652 9.352 8.271 1.00 97.81 68 ALA A O 1
ATOM 565 N N . ARG A 1 69 ? 2.744 9.253 6.222 1.00 97.25 69 ARG A N 1
ATOM 566 C CA . ARG A 1 69 ? 1.567 10.066 6.531 1.00 97.25 69 ARG A CA 1
ATOM 567 C C . ARG A 1 69 ? 0.655 9.414 7.564 1.00 97.25 69 ARG A C 1
ATOM 569 O O . ARG A 1 69 ? 0.194 10.110 8.462 1.00 97.25 69 ARG A O 1
ATOM 576 N N . ILE A 1 70 ? 0.449 8.100 7.475 1.00 96.81 70 ILE A N 1
ATOM 577 C CA . ILE A 1 70 ? -0.294 7.330 8.482 1.00 96.81 70 ILE A CA 1
ATOM 578 C C . ILE A 1 70 ? 0.457 7.317 9.818 1.00 96.81 70 ILE A C 1
ATOM 580 O O . ILE A 1 70 ? -0.140 7.613 10.848 1.00 96.81 70 ILE A O 1
ATOM 584 N N . TYR A 1 71 ? 1.766 7.049 9.812 1.00 96.38 71 TYR A N 1
ATOM 585 C CA . TYR A 1 71 ? 2.593 7.048 11.026 1.00 96.38 71 TYR A CA 1
ATOM 586 C C . TYR A 1 71 ? 2.549 8.389 11.772 1.00 96.38 71 TYR A C 1
ATOM 588 O O . TYR A 1 71 ? 2.484 8.431 13.002 1.00 96.38 71 TYR A O 1
ATOM 596 N N . LEU A 1 72 ? 2.592 9.487 11.014 1.00 96.69 72 L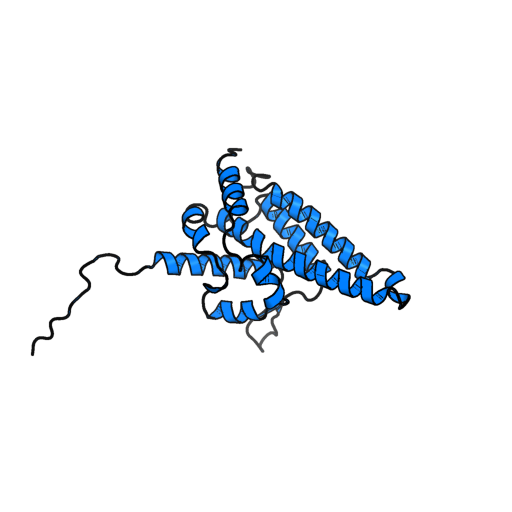EU A N 1
ATOM 597 C CA . LEU A 1 72 ? 2.498 10.851 11.527 1.00 96.69 72 LEU A CA 1
ATOM 598 C C . LEU A 1 72 ? 1.058 11.298 11.811 1.00 96.69 72 LEU A C 1
ATOM 600 O O . LEU A 1 72 ? 0.88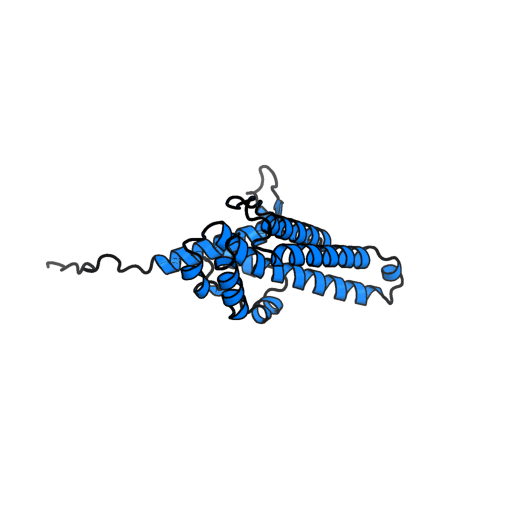0 12.428 12.255 1.00 96.69 72 LEU A O 1
ATOM 604 N N . GLU A 1 73 ? 0.059 10.446 11.558 1.00 95.25 73 GLU A N 1
ATOM 605 C CA . GLU A 1 73 ? -1.363 10.735 11.774 1.00 95.25 73 GLU A CA 1
ATOM 606 C C . GLU A 1 73 ? -1.865 11.968 10.996 1.00 95.25 73 GLU A C 1
ATOM 608 O O . GLU A 1 73 ? -2.706 12.734 11.457 1.00 95.25 73 GLU A O 1
ATOM 613 N N . LEU A 1 74 ? -1.349 12.158 9.779 1.00 96.19 74 LEU A N 1
ATOM 614 C CA . LEU A 1 74 ? -1.639 13.303 8.903 1.00 96.19 74 LEU A CA 1
ATOM 615 C C . LEU A 1 74 ? -2.689 12.992 7.817 1.00 96.19 74 LEU A C 1
ATOM 617 O O . LEU A 1 74 ? -2.832 13.741 6.844 1.00 96.19 74 LEU A O 1
ATOM 621 N N . GLU A 1 75 ? -3.391 11.862 7.931 1.00 94.06 75 GLU A N 1
ATOM 622 C CA . GLU A 1 75 ? -4.578 11.585 7.116 1.00 94.06 75 GLU A CA 1
ATOM 623 C C . GLU A 1 75 ? -5.753 12.486 7.527 1.00 94.06 75 GLU A C 1
ATOM 625 O O . GLU A 1 75 ? -5.718 13.134 8.567 1.00 94.06 75 GLU A O 1
ATOM 630 N N . ARG A 1 76 ? -6.804 12.557 6.698 1.00 89.19 76 ARG A N 1
ATOM 631 C CA . ARG A 1 76 ? -7.911 13.523 6.868 1.00 89.19 76 ARG A CA 1
ATOM 632 C C . ARG A 1 76 ? -8.541 13.502 8.268 1.00 89.19 76 ARG A C 1
ATOM 634 O O . ARG A 1 76 ? -8.796 14.567 8.816 1.00 89.19 76 ARG A O 1
ATOM 641 N N . ASN A 1 77 ? -8.770 12.307 8.809 1.00 92.62 77 ASN A N 1
ATOM 642 C CA . ASN A 1 77 ? -9.312 12.081 10.154 1.00 92.62 77 ASN A CA 1
ATOM 643 C C . ASN A 1 77 ? -8.227 11.576 11.130 1.00 92.62 77 ASN A C 1
ATOM 645 O O . ASN A 1 77 ? -8.532 10.954 12.147 1.00 92.62 77 ASN A O 1
ATOM 649 N N . GLY A 1 78 ? -6.953 11.787 10.786 1.00 90.56 78 GLY A N 1
ATOM 650 C CA . GLY A 1 78 ? -5.818 11.442 11.630 1.00 90.56 78 GLY A CA 1
ATOM 651 C C . GLY A 1 78 ? -5.743 12.328 12.872 1.00 90.56 78 GLY A C 1
ATOM 652 O O . GLY A 1 78 ? -6.315 13.418 12.921 1.00 90.56 78 GLY A O 1
ATOM 653 N N . LYS A 1 79 ? -5.044 11.827 13.886 1.00 93.56 79 LYS A N 1
ATOM 654 C CA . LYS A 1 79 ? -4.854 12.487 15.183 1.00 93.56 79 LYS A CA 1
ATOM 655 C C . LYS A 1 79 ? -3.367 12.749 15.422 1.00 93.56 79 LYS A C 1
ATOM 657 O O . LYS A 1 79 ? -2.704 11.855 15.950 1.00 93.56 79 LYS A O 1
ATOM 662 N N . PRO A 1 80 ? -2.806 13.904 15.008 1.00 94.50 80 PRO A N 1
ATOM 663 C CA . PRO A 1 80 ? -1.369 14.187 15.110 1.00 94.50 80 PRO A CA 1
ATOM 664 C C . PRO A 1 80 ? -0.778 13.988 16.514 1.00 94.50 80 PRO A C 1
ATOM 666 O O . PRO A 1 80 ? 0.398 13.653 16.652 1.00 94.50 80 PRO A O 1
ATOM 669 N N . GLU A 1 81 ? -1.595 14.156 17.556 1.00 93.44 81 GLU A N 1
ATOM 670 C CA . GLU A 1 81 ? -1.258 13.890 18.955 1.00 93.44 81 GLU A CA 1
ATOM 671 C C . GLU A 1 81 ? -0.962 12.408 19.247 1.00 93.44 81 GLU A C 1
ATOM 673 O O . GLU A 1 81 ? -0.194 12.107 20.154 1.00 93.44 81 GLU A O 1
ATOM 678 N N . LEU A 1 82 ? -1.495 11.488 18.438 1.00 91.56 82 LEU A N 1
ATOM 679 C CA . LEU A 1 82 ? -1.272 10.040 18.517 1.00 91.56 82 LEU A CA 1
ATOM 680 C C . LEU A 1 82 ? -0.172 9.559 17.561 1.00 91.56 82 LEU A C 1
ATOM 682 O O . LEU A 1 82 ? -0.140 8.380 17.193 1.00 91.56 82 LEU A O 1
ATOM 686 N N . LYS A 1 83 ? 0.727 10.450 17.120 1.00 93.19 83 LYS A N 1
ATOM 687 C CA . LYS A 1 83 ? 1.857 10.093 16.249 1.00 93.19 83 LYS A CA 1
ATOM 688 C C . LYS A 1 83 ? 2.565 8.838 16.766 1.00 93.19 83 LYS A C 1
ATOM 690 O O . LYS A 1 83 ? 2.992 8.769 17.915 1.00 93.19 83 LYS A O 1
ATOM 695 N N . GLY A 1 84 ? 2.750 7.867 15.877 1.00 91.00 84 GLY A N 1
ATOM 696 C CA . GLY A 1 84 ? 3.366 6.584 16.209 1.00 91.00 84 GLY A CA 1
ATOM 697 C C . GLY A 1 84 ? 2.396 5.499 16.675 1.00 91.00 84 GLY A C 1
ATOM 698 O O . GLY A 1 84 ? 2.828 4.355 16.793 1.00 91.00 84 GLY A O 1
ATOM 699 N N . ARG A 1 85 ? 1.093 5.789 16.833 1.00 91.19 85 ARG A N 1
ATOM 700 C CA . ARG A 1 85 ? 0.048 4.771 17.065 1.00 91.19 85 ARG A CA 1
ATOM 701 C C . ARG A 1 85 ? 0.124 3.643 16.038 1.00 91.19 85 ARG A C 1
ATOM 703 O O . ARG A 1 85 ? 0.058 2.469 16.389 1.00 91.19 85 ARG A O 1
ATOM 710 N N . PHE A 1 86 ? 0.349 3.995 14.775 1.00 92.69 86 PHE A N 1
ATOM 711 C CA . PHE A 1 86 ? 0.599 3.045 13.692 1.00 92.69 86 PHE A CA 1
ATOM 712 C C . PHE A 1 86 ? 2.097 2.849 13.445 1.00 92.69 86 PHE A C 1
ATOM 714 O O . PHE A 1 86 ? 2.580 3.056 12.331 1.00 92.69 86 PHE A O 1
ATOM 721 N N . TYR A 1 87 ? 2.853 2.461 14.475 1.00 91.62 87 TYR A N 1
ATOM 722 C CA . TYR A 1 87 ? 4.315 2.331 14.410 1.00 91.62 87 TYR A CA 1
ATOM 723 C C . TYR A 1 87 ? 4.808 1.527 13.194 1.00 91.62 87 TYR A C 1
ATOM 725 O O . TYR A 1 87 ? 5.721 1.958 12.487 1.00 91.62 87 TYR A O 1
ATOM 733 N N . TRP A 1 88 ? 4.141 0.412 12.882 1.00 91.44 88 TRP A N 1
ATOM 734 C CA . TRP A 1 88 ? 4.470 -0.445 11.738 1.00 91.44 88 TRP A CA 1
ATOM 735 C C . TRP A 1 88 ? 4.416 0.274 10.390 1.00 91.44 88 TRP A C 1
ATOM 737 O O . TRP A 1 88 ? 5.202 -0.046 9.501 1.00 91.44 88 TRP A O 1
ATOM 747 N N . THR A 1 89 ? 3.564 1.288 10.236 1.00 94.75 89 THR A N 1
ATOM 748 C CA . THR A 1 89 ? 3.538 2.090 9.005 1.00 94.75 89 THR A CA 1
ATOM 749 C C . THR A 1 89 ? 4.780 2.970 8.870 1.00 94.75 89 THR A C 1
ATOM 751 O O . THR A 1 89 ? 5.258 3.176 7.763 1.00 94.75 89 THR A O 1
ATOM 754 N N . GLY A 1 90 ? 5.408 3.393 9.970 1.00 94.69 90 GLY A N 1
ATOM 755 C CA . GLY A 1 90 ? 6.709 4.070 9.920 1.00 94.69 90 GLY A CA 1
ATOM 756 C C . GLY A 1 90 ? 7.812 3.152 9.381 1.00 94.69 90 GLY A C 1
ATOM 757 O O . GLY A 1 90 ? 8.593 3.550 8.515 1.00 94.69 90 GLY A O 1
ATOM 758 N N . LEU A 1 91 ? 7.829 1.890 9.824 1.00 94.94 91 LEU A N 1
ATOM 759 C CA . LEU A 1 91 ? 8.742 0.870 9.295 1.00 94.94 91 LEU A CA 1
ATOM 760 C C . LEU A 1 91 ? 8.436 0.533 7.830 1.00 94.94 91 LEU A C 1
ATOM 762 O O . LEU A 1 91 ? 9.356 0.444 7.018 1.00 94.94 91 LEU A O 1
ATOM 766 N N . ALA A 1 92 ? 7.156 0.417 7.469 1.00 96.00 92 ALA A N 1
ATOM 767 C CA . ALA A 1 92 ? 6.729 0.193 6.090 1.00 96.00 92 ALA A CA 1
ATOM 768 C C . ALA A 1 92 ? 7.149 1.350 5.170 1.00 96.00 92 ALA A C 1
ATOM 770 O O . ALA A 1 92 ? 7.589 1.110 4.045 1.00 96.00 92 ALA A O 1
ATOM 771 N N . ALA A 1 93 ? 7.093 2.596 5.652 1.00 97.56 93 ALA A N 1
ATOM 772 C CA . ALA A 1 93 ? 7.590 3.759 4.924 1.00 97.56 93 ALA A CA 1
ATOM 773 C C . ALA A 1 93 ? 9.095 3.652 4.649 1.00 97.56 93 ALA A C 1
ATOM 775 O O . ALA A 1 93 ? 9.540 3.863 3.519 1.00 97.56 93 ALA A O 1
ATOM 776 N N . PHE A 1 94 ? 9.878 3.274 5.663 1.00 96.56 94 PHE A N 1
ATOM 777 C CA . PHE A 1 94 ? 11.315 3.063 5.508 1.00 96.56 94 PHE A CA 1
ATOM 778 C C . PHE A 1 94 ? 11.622 1.932 4.517 1.00 96.56 94 PHE A C 1
ATOM 780 O O . PHE A 1 94 ? 12.418 2.130 3.602 1.00 96.56 94 PHE A O 1
ATOM 787 N N . ALA A 1 95 ? 10.954 0.782 4.644 1.00 96.81 95 ALA A N 1
ATOM 788 C CA . ALA A 1 95 ? 11.123 -0.350 3.733 1.00 96.81 95 ALA A CA 1
ATOM 789 C C . ALA A 1 95 ? 10.762 0.020 2.283 1.00 96.81 95 ALA A C 1
ATOM 791 O O . ALA A 1 95 ? 11.532 -0.250 1.364 1.00 96.81 95 ALA A O 1
ATOM 792 N N . SER A 1 96 ? 9.650 0.731 2.078 1.00 97.25 96 SER A N 1
ATOM 793 C CA . SER A 1 96 ? 9.211 1.189 0.751 1.00 97.25 96 SER A CA 1
ATOM 794 C C . SER A 1 96 ? 10.209 2.165 0.119 1.00 97.25 96 SER A C 1
ATOM 796 O O . SER A 1 96 ? 10.457 2.114 -1.085 1.00 97.25 96 SER A O 1
ATOM 798 N N . LYS A 1 97 ? 10.852 3.016 0.930 1.00 96.44 97 LYS A N 1
ATOM 799 C CA . LYS A 1 97 ? 11.947 3.879 0.468 1.00 96.44 97 LYS A CA 1
ATOM 800 C C . LYS A 1 97 ? 13.168 3.066 0.024 1.00 96.44 97 LYS A C 1
ATOM 802 O O . LYS A 1 97 ? 13.790 3.419 -0.971 1.00 96.44 97 LYS A O 1
ATOM 807 N N . GLN A 1 98 ? 13.507 1.975 0.716 1.00 96.69 98 GLN A N 1
ATOM 808 C CA . GLN A 1 98 ? 14.584 1.080 0.266 1.00 96.69 98 GLN A CA 1
ATOM 809 C C . GLN A 1 98 ? 14.232 0.404 -1.064 1.00 96.69 98 GLN A C 1
ATOM 811 O O . GLN A 1 98 ? 15.089 0.309 -1.941 1.00 96.69 98 GLN A O 1
ATOM 816 N N . VAL A 1 99 ? 12.968 0.007 -1.251 1.00 95.56 99 VAL A N 1
ATOM 817 C CA . VAL A 1 99 ? 12.482 -0.523 -2.534 1.00 95.56 99 VAL A CA 1
ATOM 818 C C . VAL A 1 99 ? 12.645 0.509 -3.650 1.00 95.56 99 VAL A C 1
ATOM 820 O O . VAL A 1 99 ? 13.172 0.168 -4.704 1.00 95.56 99 VAL A O 1
ATOM 823 N N . MET A 1 100 ? 12.274 1.771 -3.416 1.00 96.50 100 MET A N 1
ATOM 824 C CA . MET A 1 100 ? 12.512 2.866 -4.368 1.00 96.50 100 MET A CA 1
ATOM 825 C C . MET A 1 100 ? 13.998 2.973 -4.741 1.00 96.50 100 MET A C 1
ATOM 827 O O . MET A 1 100 ? 14.332 2.918 -5.920 1.00 96.50 100 MET A O 1
ATOM 831 N N . CYS A 1 101 ? 14.901 3.033 -3.755 1.00 95.25 101 CYS A N 1
ATOM 832 C CA . CYS A 1 101 ? 16.344 3.096 -4.012 1.00 95.25 101 CYS A CA 1
ATOM 833 C C . CYS A 1 101 ? 16.851 1.893 -4.828 1.00 95.25 101 CYS A C 1
ATOM 835 O O . CYS A 1 101 ? 17.682 2.052 -5.722 1.00 95.25 101 CYS A O 1
ATOM 837 N N . ALA A 1 102 ? 16.357 0.686 -4.537 1.00 93.31 102 ALA A N 1
ATOM 838 C CA . ALA A 1 102 ? 16.720 -0.523 -5.270 1.00 93.31 102 ALA A CA 1
ATOM 839 C C . ALA A 1 102 ? 16.199 -0.500 -6.717 1.00 93.31 102 ALA A C 1
ATOM 841 O O . ALA A 1 102 ? 16.920 -0.889 -7.636 1.00 93.31 102 ALA A O 1
ATOM 842 N N . LEU A 1 103 ? 14.979 -0.004 -6.936 1.00 94.06 103 LEU A N 1
ATOM 843 C CA . LEU A 1 103 ? 14.391 0.179 -8.264 1.00 94.06 103 LEU A CA 1
ATOM 844 C C . LEU A 1 103 ? 15.152 1.228 -9.084 1.00 94.06 103 LEU A C 1
ATOM 846 O O . LEU A 1 103 ? 15.425 0.999 -10.266 1.00 94.06 103 LEU A O 1
ATOM 850 N N . ASP A 1 104 ? 15.560 2.333 -8.459 1.00 93.69 104 ASP A N 1
ATOM 851 C CA . ASP A 1 104 ? 16.386 3.364 -9.091 1.00 93.69 104 ASP A CA 1
ATOM 852 C C . ASP A 1 104 ? 17.762 2.829 -9.457 1.00 93.69 104 ASP A C 1
ATOM 854 O O . ASP A 1 104 ? 18.228 3.031 -10.581 1.00 93.69 104 ASP A O 1
ATOM 858 N N . TYR A 1 105 ? 18.393 2.088 -8.546 1.00 91.12 105 TYR A N 1
ATOM 859 C CA . TYR A 1 105 ? 19.659 1.425 -8.823 1.00 91.12 105 TYR A CA 1
ATOM 860 C C . TYR A 1 105 ? 19.519 0.446 -9.992 1.00 91.12 105 TYR A C 1
ATOM 862 O O . TYR A 1 105 ? 20.292 0.507 -10.944 1.00 91.12 105 TYR A O 1
ATOM 870 N N . ALA A 1 106 ? 18.495 -0.407 -9.988 1.00 89.38 106 ALA A N 1
ATOM 871 C CA . ALA A 1 106 ? 18.271 -1.376 -11.056 1.00 89.38 106 ALA A CA 1
ATOM 872 C C . ALA A 1 106 ? 17.916 -0.734 -12.412 1.00 89.38 106 ALA A C 1
ATOM 874 O O . ALA A 1 106 ? 18.108 -1.347 -13.464 1.00 89.38 106 ALA A O 1
ATOM 875 N N . SER A 1 107 ? 17.403 0.498 -12.402 1.00 88.69 107 SER A N 1
ATOM 876 C CA . SER A 1 107 ? 17.090 1.266 -13.612 1.00 88.69 107 SER A CA 1
ATOM 877 C C . SER A 1 107 ? 18.309 1.994 -14.173 1.00 88.69 107 SER A C 1
ATOM 879 O O . SER A 1 107 ? 18.486 2.030 -15.387 1.00 88.69 107 SER A O 1
ATOM 881 N N . ASN A 1 108 ? 19.149 2.545 -13.294 1.00 88.81 108 ASN A N 1
ATOM 882 C CA . ASN A 1 108 ? 20.196 3.501 -13.662 1.00 88.81 108 ASN A CA 1
ATOM 883 C C . ASN A 1 108 ? 21.626 2.949 -13.521 1.00 88.81 108 ASN A C 1
ATOM 885 O O . ASN A 1 108 ? 22.590 3.630 -13.872 1.00 88.81 108 ASN A O 1
ATOM 889 N N . SER A 1 109 ? 21.799 1.731 -13.000 1.00 86.75 109 SER A N 1
ATOM 890 C CA . SER A 1 109 ? 23.120 1.130 -12.804 1.00 86.75 109 SER A CA 1
ATOM 891 C C . SER A 1 109 ? 23.859 0.949 -14.128 1.00 86.75 109 SER A C 1
ATOM 893 O O . SER A 1 109 ? 23.338 0.365 -15.078 1.00 86.75 109 SER A O 1
ATOM 895 N N . LYS A 1 110 ? 25.132 1.366 -14.166 1.00 86.50 110 LYS A N 1
ATOM 896 C CA . LYS A 1 110 ? 26.022 1.141 -15.318 1.00 86.50 110 LYS A CA 1
ATOM 897 C C . LYS A 1 110 ? 26.170 -0.346 -15.655 1.00 86.50 110 LYS A C 1
ATOM 899 O O . LYS A 1 110 ? 26.339 -0.688 -16.820 1.00 86.50 110 LYS A O 1
ATOM 904 N N . TRP A 1 111 ? 26.042 -1.221 -14.653 1.00 81.62 111 TRP A N 1
ATOM 905 C CA . TRP A 1 111 ? 26.079 -2.672 -14.831 1.00 81.62 111 TRP A CA 1
ATOM 906 C C . TRP A 1 111 ? 24.953 -3.186 -15.719 1.00 81.62 111 TRP A C 1
ATOM 908 O O . TRP A 1 111 ? 25.140 -4.171 -16.416 1.00 81.62 111 TRP A O 1
ATOM 918 N N . ARG A 1 112 ? 23.804 -2.506 -15.769 1.00 83.00 112 ARG A N 1
ATOM 919 C CA . ARG A 1 112 ? 22.699 -2.883 -16.658 1.00 83.00 112 ARG A CA 1
ATOM 920 C C . ARG A 1 112 ? 23.121 -2.895 -18.132 1.00 83.00 112 ARG A C 1
ATOM 922 O O . ARG A 1 112 ? 22.622 -3.707 -18.901 1.00 83.00 112 ARG A O 1
ATOM 929 N N . TRP A 1 113 ? 24.073 -2.045 -18.518 1.00 79.81 113 TRP A N 1
ATOM 930 C CA . TRP A 1 113 ? 24.548 -1.924 -19.899 1.00 79.81 113 TRP A CA 1
ATOM 931 C C . TRP A 1 113 ? 25.578 -2.981 -20.307 1.00 79.81 113 TRP A C 1
ATOM 933 O O . TRP A 1 113 ? 25.966 -3.024 -21.470 1.00 79.81 113 TRP A O 1
ATOM 943 N N . THR A 1 114 ? 25.998 -3.871 -19.401 1.00 80.44 114 THR A N 1
ATOM 944 C CA . THR A 1 114 ? 26.934 -4.959 -19.736 1.00 80.44 114 THR A CA 1
ATOM 945 C C . THR A 1 114 ? 26.258 -6.151 -20.427 1.00 80.44 114 THR A C 1
ATOM 947 O O . THR A 1 114 ? 26.911 -7.160 -20.681 1.00 80.44 114 THR A O 1
ATOM 950 N N . GLY A 1 115 ? 24.957 -6.061 -20.739 1.00 73.88 115 GLY A N 1
ATOM 951 C CA . GLY A 1 115 ? 24.168 -7.082 -21.441 1.00 73.88 115 GLY A CA 1
ATOM 952 C C . GLY A 1 115 ? 23.844 -8.304 -20.578 1.00 73.88 115 GLY A C 1
ATOM 953 O O . GLY A 1 115 ? 22.676 -8.620 -20.374 1.00 73.88 115 GLY A O 1
ATOM 954 N N . ALA A 1 116 ? 24.861 -8.943 -19.994 1.00 81.50 116 ALA A N 1
ATOM 955 C CA . ALA A 1 116 ? 24.720 -10.127 -19.145 1.00 81.50 116 ALA A CA 1
ATOM 956 C C . ALA A 1 116 ? 23.943 -9.856 -17.844 1.00 81.50 116 ALA A C 1
ATOM 958 O O . ALA A 1 116 ? 23.248 -10.736 -17.343 1.00 81.50 116 ALA A O 1
ATOM 959 N N . ALA A 1 117 ? 24.037 -8.640 -17.297 1.00 83.81 117 ALA A N 1
ATOM 960 C CA . ALA A 1 117 ? 23.363 -8.281 -16.051 1.00 83.81 117 ALA A CA 1
ATOM 961 C C . ALA A 1 117 ? 21.942 -7.718 -16.250 1.00 83.81 117 ALA A C 1
ATOM 963 O O . ALA A 1 117 ? 21.171 -7.669 -15.291 1.00 83.81 117 ALA A O 1
ATOM 964 N N . ALA A 1 118 ? 21.570 -7.298 -17.468 1.00 84.81 118 ALA A N 1
ATOM 965 C CA . ALA A 1 118 ? 20.279 -6.656 -17.735 1.00 84.81 118 ALA A CA 1
ATOM 966 C C . ALA A 1 118 ? 19.061 -7.512 -17.321 1.00 84.81 118 ALA A C 1
ATOM 968 O O . ALA A 1 118 ? 18.193 -6.975 -16.627 1.00 84.81 118 ALA A O 1
ATOM 969 N N . PRO A 1 119 ? 19.010 -8.831 -17.620 1.00 89.31 119 PRO A N 1
ATOM 970 C CA . PRO A 1 119 ? 17.871 -9.667 -17.235 1.00 89.31 119 PRO A CA 1
ATOM 971 C C . PRO A 1 119 ? 17.662 -9.732 -15.718 1.00 89.31 119 PRO A C 1
ATOM 973 O O . PRO A 1 119 ? 16.530 -9.676 -15.242 1.00 89.31 119 PRO A O 1
ATOM 976 N N . PHE A 1 120 ? 18.749 -9.784 -14.939 1.00 87.56 120 PHE A N 1
ATOM 977 C CA . PHE A 1 120 ? 18.673 -9.808 -13.476 1.00 87.56 120 PHE A CA 1
ATOM 978 C C . PHE A 1 120 ? 18.085 -8.511 -12.913 1.00 87.56 120 PHE A C 1
ATOM 980 O O . PHE A 1 120 ? 17.278 -8.551 -11.980 1.00 87.56 120 PHE A O 1
ATOM 987 N N . PHE A 1 121 ? 18.442 -7.362 -13.496 1.00 88.88 121 PHE A N 1
ATOM 988 C CA . PHE A 1 121 ? 17.861 -6.077 -13.110 1.00 88.88 121 PHE A CA 1
ATOM 989 C C . PHE A 1 121 ? 16.374 -5.987 -13.457 1.00 88.88 121 PHE A C 1
ATOM 991 O O . PHE A 1 121 ? 15.608 -5.444 -12.664 1.00 88.88 121 PHE A O 1
ATOM 998 N N . ASP A 1 122 ? 15.946 -6.538 -14.592 1.00 90.06 122 ASP A N 1
ATOM 999 C CA . ASP A 1 122 ? 14.536 -6.519 -14.997 1.00 90.06 122 ASP A CA 1
ATOM 1000 C C . ASP A 1 122 ? 13.657 -7.403 -14.117 1.00 90.06 122 ASP A C 1
ATOM 1002 O O . ASP A 1 122 ? 12.618 -6.943 -13.639 1.00 90.06 122 ASP A O 1
ATOM 1006 N N . ILE A 1 123 ? 14.117 -8.618 -13.807 1.00 90.31 123 ILE A N 1
ATOM 1007 C CA . ILE A 1 123 ? 13.440 -9.522 -12.865 1.00 90.31 123 ILE A CA 1
ATOM 1008 C C . ILE A 1 123 ? 13.326 -8.864 -11.485 1.00 90.31 123 ILE A C 1
ATOM 1010 O O . ILE A 1 123 ? 12.246 -8.827 -10.893 1.00 90.31 123 ILE A O 1
ATOM 1014 N N . THR A 1 124 ? 14.426 -8.281 -10.997 1.00 88.88 124 THR A N 1
ATOM 1015 C CA . THR A 1 124 ? 14.454 -7.576 -9.707 1.00 88.88 124 THR A CA 1
ATOM 1016 C C . THR A 1 124 ? 13.454 -6.422 -9.696 1.00 88.88 124 THR A C 1
ATOM 1018 O O . THR A 1 124 ? 12.665 -6.301 -8.759 1.00 88.88 124 THR A O 1
ATOM 1021 N N . LYS A 1 125 ? 13.432 -5.593 -10.750 1.00 93.00 125 LYS A N 1
ATOM 1022 C CA . LYS A 1 125 ? 12.481 -4.480 -10.856 1.00 93.00 125 LYS A CA 1
ATOM 1023 C C . LYS A 1 125 ? 11.039 -4.960 -10.847 1.00 93.00 125 LYS A C 1
ATOM 1025 O O . LYS A 1 125 ? 10.214 -4.349 -10.171 1.00 93.00 125 LYS A O 1
ATOM 1030 N N . MET A 1 126 ? 10.740 -6.027 -11.582 1.00 93.25 126 MET A N 1
ATOM 1031 C CA . MET A 1 126 ? 9.390 -6.572 -11.676 1.00 93.25 126 MET A CA 1
ATOM 1032 C C . MET A 1 126 ? 8.878 -7.031 -10.309 1.00 93.25 126 MET A C 1
ATOM 1034 O O . MET A 1 126 ? 7.853 -6.527 -9.862 1.00 93.25 126 MET A O 1
ATOM 1038 N N . HIS A 1 127 ? 9.622 -7.889 -9.606 1.00 93.44 127 HIS A N 1
ATOM 1039 C CA . HIS A 1 127 ? 9.174 -8.426 -8.318 1.00 93.44 127 HIS A CA 1
ATOM 1040 C C . HIS A 1 127 ? 9.140 -7.381 -7.200 1.00 93.44 127 HIS A C 1
ATOM 1042 O O . HIS A 1 127 ? 8.214 -7.378 -6.389 1.00 93.44 127 HIS A O 1
ATOM 1048 N N . LEU A 1 128 ? 10.104 -6.454 -7.164 1.00 95.19 128 LEU A N 1
ATOM 1049 C CA . LEU A 1 128 ? 10.066 -5.341 -6.212 1.00 95.19 128 LEU A CA 1
ATOM 1050 C C . LEU A 1 128 ? 8.876 -4.411 -6.482 1.00 95.19 128 LEU A C 1
ATOM 1052 O O . LEU A 1 128 ? 8.210 -3.969 -5.546 1.00 95.19 128 LEU A O 1
ATOM 1056 N N . GLY A 1 129 ? 8.597 -4.126 -7.757 1.00 95.56 129 GLY A N 1
ATOM 1057 C CA . GLY A 1 129 ? 7.465 -3.302 -8.170 1.00 95.56 129 GLY A CA 1
ATOM 1058 C C . GLY A 1 129 ? 6.113 -3.943 -7.860 1.00 95.56 129 GLY A C 1
ATOM 1059 O O . GLY A 1 129 ? 5.212 -3.245 -7.396 1.00 95.56 129 GLY A O 1
ATOM 1060 N N . GLU A 1 130 ? 5.988 -5.249 -8.092 1.00 96.00 130 GLU A N 1
ATOM 1061 C CA . GLU A 1 130 ? 4.804 -6.060 -7.794 1.00 96.00 130 GLU A CA 1
ATOM 1062 C C . GLU A 1 130 ? 4.544 -6.136 -6.290 1.00 96.00 130 GLU A C 1
ATOM 1064 O O . GLU A 1 130 ? 3.482 -5.715 -5.823 1.00 96.00 130 GLU A O 1
ATOM 1069 N N . GLY A 1 131 ? 5.527 -6.619 -5.524 1.00 95.81 131 GLY A N 1
ATOM 1070 C CA . GLY A 1 131 ? 5.375 -6.847 -4.091 1.00 95.81 131 GLY A CA 1
ATOM 1071 C C . GLY A 1 131 ? 5.056 -5.558 -3.342 1.00 95.81 131 GLY A C 1
ATOM 1072 O O . GLY A 1 131 ? 4.111 -5.511 -2.558 1.00 95.81 131 GLY A O 1
ATOM 1073 N N . ASN A 1 132 ? 5.780 -4.474 -3.633 1.00 97.06 132 ASN A N 1
ATOM 1074 C CA . ASN A 1 132 ? 5.538 -3.188 -2.984 1.00 97.06 132 ASN A CA 1
ATOM 1075 C C . ASN A 1 132 ? 4.159 -2.607 -3.339 1.00 97.06 132 ASN A C 1
ATOM 1077 O O . ASN A 1 132 ? 3.490 -2.034 -2.480 1.00 97.06 132 ASN A O 1
ATOM 1081 N N . PHE A 1 133 ? 3.707 -2.782 -4.585 1.00 97.62 133 PHE A N 1
ATOM 1082 C CA . PHE A 1 133 ? 2.384 -2.335 -5.015 1.00 97.62 133 PHE A CA 1
ATOM 1083 C C . PHE A 1 133 ? 1.262 -3.086 -4.289 1.00 97.62 133 PHE A C 1
ATOM 1085 O O . PHE A 1 133 ? 0.395 -2.444 -3.696 1.00 97.62 133 PHE A O 1
ATOM 1092 N N . TRP A 1 134 ? 1.281 -4.420 -4.298 1.00 97.44 134 TRP A N 1
ATOM 1093 C CA . TRP A 1 134 ? 0.194 -5.225 -3.736 1.00 97.44 134 TRP A CA 1
ATOM 1094 C C . TRP A 1 134 ? 0.167 -5.233 -2.208 1.00 97.44 134 TRP A C 1
ATOM 1096 O O . TRP A 1 134 ? -0.916 -5.156 -1.628 1.00 97.44 134 TRP A O 1
ATOM 1106 N N . LEU A 1 135 ? 1.328 -5.195 -1.545 1.00 95.62 135 LEU A N 1
ATOM 1107 C CA . LEU A 1 135 ? 1.380 -4.986 -0.094 1.00 95.62 135 LEU A CA 1
ATOM 1108 C C . LEU A 1 135 ? 0.778 -3.635 0.303 1.00 95.62 135 LEU A C 1
ATOM 1110 O O . LEU A 1 135 ? 0.094 -3.545 1.320 1.00 95.62 135 LEU A O 1
ATOM 1114 N N . PHE A 1 136 ? 0.984 -2.587 -0.503 1.00 97.81 136 PHE A N 1
ATOM 1115 C CA . PHE A 1 136 ? 0.312 -1.309 -0.279 1.00 97.81 136 PHE A CA 1
ATOM 1116 C C . PHE A 1 136 ? -1.201 -1.407 -0.480 1.00 97.81 136 PHE A C 1
ATOM 1118 O O . PHE A 1 136 ? -1.937 -0.916 0.372 1.00 97.81 136 PHE A O 1
ATOM 1125 N N . GLN A 1 137 ? -1.675 -2.060 -1.550 1.00 97.44 137 GLN A N 1
ATOM 1126 C CA . GLN A 1 137 ? -3.116 -2.251 -1.776 1.00 97.44 137 GLN A CA 1
ATOM 1127 C C . GLN A 1 137 ? -3.803 -2.974 -0.610 1.00 97.44 137 GLN A C 1
ATOM 1129 O O . GLN A 1 137 ? -4.962 -2.687 -0.325 1.00 97.44 137 GLN A O 1
ATOM 1134 N N . ASP A 1 138 ? -3.098 -3.871 0.079 1.00 95.75 138 ASP A N 1
ATOM 1135 C CA . ASP A 1 138 ? -3.618 -4.541 1.265 1.00 95.75 138 ASP A CA 1
ATOM 1136 C C . ASP A 1 138 ? -3.549 -3.653 2.519 1.00 95.75 138 ASP A C 1
ATOM 1138 O O . ASP A 1 138 ? -4.575 -3.190 3.037 1.00 95.75 138 ASP A O 1
ATOM 1142 N N . ILE A 1 139 ? -2.332 -3.363 2.986 1.00 95.19 139 ILE A N 1
ATOM 1143 C CA . ILE A 1 139 ? -2.076 -2.800 4.317 1.00 95.19 139 ILE A CA 1
ATOM 1144 C C . ILE A 1 139 ? -2.596 -1.370 4.456 1.00 95.19 139 ILE A C 1
ATOM 1146 O O . ILE A 1 139 ? -3.152 -1.025 5.504 1.00 95.19 139 ILE A O 1
ATOM 1150 N N . PHE A 1 140 ? -2.460 -0.533 3.422 1.00 97.25 140 PHE A N 1
ATOM 1151 C CA . PHE A 1 140 ? -2.919 0.858 3.478 1.00 97.25 140 PHE A CA 1
ATOM 1152 C C . PHE A 1 140 ? -4.418 0.945 3.767 1.00 97.25 140 PHE A C 1
ATOM 1154 O O . PHE A 1 140 ? -4.831 1.736 4.610 1.00 97.25 140 PHE A O 1
ATOM 1161 N N . VAL A 1 141 ? -5.226 0.115 3.104 1.00 97.00 141 VAL A N 1
ATOM 1162 C CA . VAL A 1 141 ? -6.691 0.189 3.177 1.00 97.00 141 VAL A CA 1
ATOM 1163 C C . VAL A 1 141 ? -7.196 -0.147 4.579 1.00 97.00 141 VAL A C 1
ATOM 1165 O O . VAL A 1 141 ? -8.127 0.498 5.052 1.00 97.00 141 VAL A O 1
ATOM 1168 N N . TRP A 1 142 ? -6.543 -1.075 5.289 1.00 96.00 142 TRP A N 1
ATOM 1169 C CA . TRP A 1 142 ? -6.889 -1.386 6.681 1.00 96.00 142 TRP A CA 1
ATOM 1170 C C . TRP A 1 142 ? -6.699 -0.171 7.590 1.00 96.00 142 TRP A C 1
ATOM 1172 O O . TRP A 1 142 ? -7.598 0.203 8.340 1.00 96.00 142 TRP A O 1
ATOM 1182 N N . HIS A 1 143 ? -5.540 0.478 7.481 1.00 95.88 143 HIS A N 1
ATOM 1183 C CA . HIS A 1 143 ? -5.207 1.651 8.284 1.00 95.88 143 HIS A CA 1
ATOM 1184 C C . HIS A 1 143 ? -6.079 2.848 7.910 1.00 95.88 143 HIS A C 1
ATOM 1186 O O . HIS A 1 143 ? -6.597 3.538 8.785 1.00 95.88 143 HIS A O 1
ATOM 1192 N N . TRP A 1 144 ? -6.284 3.075 6.612 1.00 96.50 144 TRP A N 1
ATOM 1193 C CA . TRP A 1 144 ? -7.143 4.140 6.118 1.00 96.50 144 TRP A CA 1
ATOM 1194 C C . TRP A 1 144 ? -8.582 3.966 6.613 1.00 96.50 144 TRP A C 1
ATOM 1196 O O . TRP A 1 144 ? -9.165 4.929 7.108 1.00 96.50 144 TRP A O 1
ATOM 1206 N N . PHE A 1 145 ? -9.138 2.751 6.554 1.00 95.56 145 PHE A N 1
ATOM 1207 C CA . PHE A 1 145 ? -10.482 2.482 7.068 1.00 95.56 145 PHE A CA 1
ATOM 1208 C C . PHE A 1 145 ? -10.539 2.731 8.574 1.00 95.56 145 PHE A C 1
ATOM 1210 O O . PHE A 1 145 ? -11.402 3.475 9.026 1.00 95.56 145 PHE A O 1
ATOM 1217 N N . TYR A 1 146 ? -9.594 2.185 9.346 1.00 94.38 146 TYR A N 1
ATOM 1218 C CA . TYR A 1 146 ? -9.545 2.383 10.797 1.00 94.38 146 TYR A CA 1
ATOM 1219 C C . TYR A 1 146 ? -9.510 3.870 11.182 1.00 94.38 146 TYR A C 1
ATOM 1221 O O . TYR A 1 146 ? -10.172 4.285 12.127 1.00 94.38 146 TYR A O 1
ATOM 1229 N N . ILE A 1 147 ? -8.742 4.686 10.453 1.00 94.31 147 ILE A N 1
ATOM 1230 C CA . ILE A 1 147 ? -8.630 6.127 10.710 1.00 94.31 147 ILE A CA 1
ATOM 1231 C C . ILE A 1 147 ? -9.934 6.860 10.379 1.00 94.31 147 ILE A C 1
ATOM 1233 O O . ILE A 1 147 ? -10.341 7.746 11.126 1.00 94.31 147 ILE A O 1
ATOM 1237 N N . ASN A 1 148 ? -10.577 6.528 9.256 1.00 94.12 148 ASN A N 1
ATOM 1238 C CA . ASN A 1 148 ? -11.728 7.289 8.770 1.00 94.12 148 ASN A CA 1
ATOM 1239 C C . ASN A 1 148 ? -13.071 6.811 9.343 1.00 94.12 148 ASN A C 1
ATOM 1241 O O . ASN A 1 148 ? -13.961 7.642 9.505 1.00 94.12 148 ASN A O 1
ATOM 1245 N N . TYR A 1 149 ? -13.193 5.525 9.682 1.00 93.69 149 TYR A N 1
ATOM 1246 C CA . TYR A 1 149 ? -14.413 4.871 10.173 1.00 93.69 149 TYR A CA 1
ATOM 1247 C C . TYR A 1 149 ? -14.120 3.960 11.388 1.00 93.69 149 TYR A C 1
ATOM 1249 O O . TYR A 1 149 ? -14.371 2.751 11.344 1.00 93.69 149 TYR A O 1
ATOM 1257 N N . PRO A 1 150 ? -13.559 4.504 12.486 1.00 91.00 150 PRO A N 1
ATOM 1258 C CA . PRO A 1 150 ? -13.095 3.706 13.626 1.00 91.00 150 PRO A CA 1
ATOM 1259 C C . PRO A 1 150 ? -14.212 2.922 14.328 1.00 91.00 150 PRO A C 1
ATOM 1261 O O . PRO A 1 150 ? -13.975 1.802 14.783 1.00 91.00 150 PRO A O 1
ATOM 1264 N N . ASP A 1 151 ? -15.421 3.486 14.402 1.00 90.75 151 ASP A N 1
ATOM 1265 C CA . ASP A 1 151 ? -16.562 2.873 15.095 1.00 90.75 151 ASP A CA 1
ATOM 1266 C C . ASP A 1 151 ? -17.107 1.649 14.347 1.00 90.75 151 ASP A C 1
ATOM 1268 O O . ASP A 1 151 ? -17.594 0.695 14.954 1.00 90.75 151 ASP A O 1
ATOM 1272 N N . GLU A 1 152 ? -16.966 1.646 13.023 1.00 91.44 152 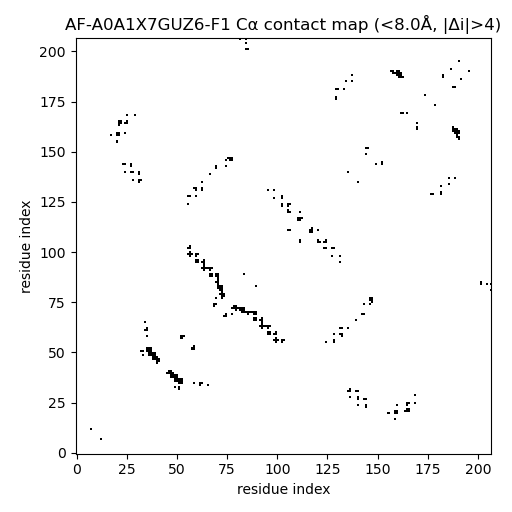GLU A N 1
ATOM 1273 C CA . GLU A 1 152 ? -17.453 0.581 12.150 1.00 91.44 152 GLU A CA 1
ATOM 1274 C C . GLU A 1 152 ? -16.398 -0.488 11.873 1.00 91.44 152 GLU A C 1
ATOM 1276 O O . GLU A 1 152 ? -16.741 -1.627 11.555 1.00 91.44 152 GLU A O 1
ATOM 1281 N N . PHE A 1 153 ? -15.115 -0.141 12.026 1.00 91.69 153 PHE A N 1
ATOM 1282 C CA . PHE A 1 153 ? -13.984 -0.974 11.626 1.00 91.69 153 PHE A CA 1
ATOM 1283 C C . PHE A 1 153 ? -14.116 -2.419 12.108 1.00 91.69 153 PHE A C 1
ATOM 1285 O O . PHE A 1 153 ? -14.044 -3.340 11.302 1.00 91.69 153 PHE A O 1
ATOM 1292 N N . LYS A 1 154 ? -14.372 -2.629 13.407 1.00 89.88 154 LYS A N 1
ATOM 1293 C CA . LYS A 1 154 ? -14.436 -3.975 13.999 1.00 89.88 154 LYS A CA 1
ATOM 1294 C C . LYS A 1 154 ? -15.529 -4.843 13.371 1.00 89.88 154 LYS A C 1
ATOM 1296 O O . LYS A 1 154 ? -15.311 -6.036 13.179 1.00 89.88 154 LYS A O 1
ATOM 1301 N N . SER A 1 155 ? -16.685 -4.253 13.082 1.00 91.44 155 SER A N 1
ATOM 1302 C CA . SER A 1 155 ? -17.810 -4.956 12.460 1.00 91.44 155 SER A CA 1
ATOM 1303 C C . SER A 1 155 ? -17.579 -5.181 10.967 1.00 91.44 155 SER A C 1
ATOM 1305 O O . SER A 1 155 ? -18.040 -6.180 10.429 1.00 91.44 155 SER A O 1
ATOM 1307 N N . ALA A 1 156 ? -16.831 -4.289 10.314 1.00 91.62 156 ALA A N 1
ATOM 1308 C CA . ALA A 1 156 ? -16.532 -4.362 8.890 1.00 91.62 156 ALA A CA 1
ATOM 1309 C C . ALA A 1 156 ? -15.363 -5.305 8.544 1.00 91.62 156 ALA A C 1
ATOM 1311 O O . ALA A 1 156 ? -15.304 -5.773 7.409 1.00 91.62 156 ALA A O 1
ATOM 1312 N N . VAL A 1 157 ? -14.433 -5.592 9.472 1.00 92.12 157 VAL A N 1
ATOM 1313 C CA . VAL A 1 157 ? -13.234 -6.424 9.206 1.00 92.12 157 VAL A CA 1
ATOM 1314 C C . VAL A 1 157 ? -13.557 -7.768 8.528 1.00 92.12 157 VAL A C 1
ATOM 1316 O O . VAL A 1 157 ? -12.934 -8.041 7.499 1.00 92.12 157 VAL A O 1
ATOM 1319 N N . PRO A 1 158 ? -14.528 -8.576 9.008 1.00 91.69 158 PRO A N 1
ATOM 1320 C CA . PRO A 1 158 ? -14.814 -9.885 8.408 1.00 91.69 158 PRO A CA 1
ATOM 1321 C C . PRO A 1 158 ? -15.380 -9.803 6.983 1.00 91.69 158 PRO A C 1
ATOM 1323 O O . PRO A 1 158 ? -15.307 -10.766 6.227 1.00 91.69 158 PRO A O 1
ATOM 1326 N N . GLU A 1 159 ? -15.945 -8.654 6.606 1.00 91.38 159 GLU A N 1
ATOM 1327 C CA . GLU A 1 159 ? -16.596 -8.441 5.309 1.00 91.38 159 GLU A CA 1
ATOM 1328 C C . GLU A 1 159 ? -15.612 -7.996 4.219 1.00 91.38 159 GLU A C 1
ATOM 1330 O O . GLU A 1 159 ? -15.976 -7.913 3.040 1.00 91.38 159 GLU A O 1
ATOM 1335 N N . ARG A 1 160 ? -14.356 -7.689 4.574 1.00 93.50 160 ARG A N 1
ATOM 1336 C CA . ARG A 1 160 ? -13.372 -7.291 3.570 1.00 93.50 160 ARG A CA 1
ATOM 1337 C C . ARG A 1 160 ? -13.004 -8.491 2.706 1.00 93.50 160 ARG A C 1
ATOM 1339 O O . ARG A 1 160 ? -12.460 -9.477 3.184 1.00 93.50 160 ARG A O 1
ATOM 1346 N N . ASN A 1 161 ? -13.255 -8.371 1.409 1.00 93.75 161 ASN A N 1
ATOM 1347 C CA . ASN A 1 161 ? -12.753 -9.275 0.382 1.00 93.75 161 ASN A CA 1
ATOM 1348 C C . ASN A 1 161 ? -12.862 -8.570 -0.974 1.00 93.75 161 ASN A C 1
ATOM 1350 O O . ASN A 1 161 ? -13.906 -7.985 -1.277 1.00 93.75 161 ASN A O 1
ATOM 1354 N N . CYS A 1 162 ? -11.834 -8.639 -1.823 1.00 91.06 162 CYS A N 1
ATOM 1355 C CA . CYS A 1 162 ? -11.883 -7.961 -3.123 1.00 91.06 162 CYS A CA 1
ATOM 1356 C C . CYS A 1 162 ? -12.969 -8.512 -4.062 1.00 91.06 162 CYS A C 1
ATOM 1358 O O . CYS A 1 162 ? -13.437 -7.825 -4.972 1.00 91.06 162 CYS A O 1
ATOM 1360 N N . ASN A 1 163 ? -13.428 -9.744 -3.829 1.00 90.19 163 ASN A N 1
ATOM 1361 C CA . ASN A 1 163 ? -14.531 -10.334 -4.579 1.00 90.19 163 ASN A CA 1
ATOM 1362 C C . ASN A 1 163 ? -15.887 -9.694 -4.253 1.00 90.19 163 ASN A C 1
ATOM 1364 O O . ASN A 1 163 ? -16.813 -9.825 -5.056 1.00 90.19 163 ASN A O 1
ATOM 1368 N N . CYS A 1 164 ? -15.998 -8.973 -3.138 1.00 87.44 164 CYS A N 1
ATOM 1369 C CA . CYS A 1 164 ? -17.231 -8.337 -2.683 1.00 87.44 164 CYS A CA 1
ATOM 1370 C C . CYS A 1 164 ? -17.327 -6.847 -3.055 1.00 87.44 164 CYS A C 1
ATOM 1372 O O . CYS A 1 164 ? -18.304 -6.202 -2.679 1.00 87.44 164 CYS A O 1
ATOM 1374 N N . TYR A 1 165 ? -16.354 -6.295 -3.792 1.00 90.44 165 TYR A N 1
ATOM 1375 C CA . TYR A 1 165 ? -16.420 -4.908 -4.263 1.00 90.44 165 TYR A CA 1
ATOM 1376 C C . TYR A 1 165 ? -17.610 -4.661 -5.194 1.00 90.44 165 TYR A C 1
ATOM 1378 O O . TYR A 1 165 ? -18.015 -5.544 -5.959 1.00 90.44 165 TYR A O 1
ATOM 1386 N N . ILE A 1 166 ? -18.131 -3.431 -5.159 1.00 89.00 166 ILE A N 1
ATOM 1387 C CA . ILE A 1 166 ? -19.220 -2.985 -6.039 1.00 89.00 166 ILE A CA 1
ATOM 1388 C C . ILE A 1 166 ? -18.821 -3.104 -7.519 1.00 89.00 166 ILE A C 1
ATOM 1390 O O . ILE A 1 166 ? -17.649 -2.939 -7.874 1.00 89.00 166 ILE A O 1
ATOM 1394 N N . SER A 1 167 ? -19.797 -3.400 -8.383 1.00 83.19 167 SER A N 1
ATOM 1395 C CA . SER A 1 167 ? -19.581 -3.803 -9.783 1.00 83.19 167 SER A CA 1
ATOM 1396 C C . SER A 1 167 ? -18.676 -2.856 -10.566 1.00 83.19 167 SER A C 1
ATOM 1398 O O . SER A 1 167 ? -17.729 -3.306 -11.211 1.00 83.19 167 SER A O 1
ATOM 1400 N N . ASP A 1 168 ? -18.927 -1.554 -10.462 1.00 85.38 168 ASP A N 1
ATOM 1401 C CA . ASP A 1 168 ? -18.287 -0.543 -11.305 1.00 85.38 168 ASP A CA 1
ATOM 1402 C C . ASP A 1 168 ? -16.790 -0.434 -11.012 1.00 85.38 168 ASP A C 1
ATOM 1404 O O . ASP A 1 168 ? -15.961 -0.363 -11.919 1.00 85.38 168 ASP A O 1
ATOM 1408 N N . PHE A 1 169 ? -16.425 -0.491 -9.731 1.00 89.69 169 PHE A N 1
ATOM 1409 C CA . PHE A 1 169 ? -15.026 -0.487 -9.329 1.00 89.69 169 PHE A CA 1
ATOM 1410 C C . PHE A 1 169 ? -14.366 -1.846 -9.537 1.00 89.69 169 PHE A C 1
ATOM 1412 O O . PHE A 1 169 ? -13.203 -1.904 -9.925 1.00 89.69 169 PHE A O 1
ATOM 1419 N N . LYS A 1 170 ? -15.094 -2.945 -9.314 1.00 91.06 170 LYS A N 1
ATOM 1420 C CA . LYS A 1 170 ? -14.558 -4.303 -9.440 1.00 91.06 170 LYS A CA 1
ATOM 1421 C C . LYS A 1 170 ? -14.016 -4.583 -10.842 1.00 91.06 170 LYS A C 1
ATOM 1423 O O . LYS A 1 170 ? -13.001 -5.263 -10.957 1.00 91.06 170 LYS A O 1
ATOM 1428 N N . VAL A 1 171 ? -14.652 -4.049 -11.888 1.00 90.31 171 VAL A N 1
ATOM 1429 C CA . VAL A 1 171 ? -14.137 -4.145 -13.266 1.00 90.31 171 VAL A CA 1
ATOM 1430 C C . VAL A 1 171 ? -12.790 -3.435 -13.384 1.00 90.31 171 VAL A C 1
ATOM 1432 O O . VAL A 1 171 ? -11.818 -4.053 -13.795 1.00 90.31 171 VAL A O 1
ATOM 1435 N N . ALA A 1 172 ? -12.692 -2.179 -12.944 1.00 89.69 172 ALA A N 1
ATOM 1436 C CA . ALA A 1 172 ? -11.441 -1.423 -13.016 1.00 89.69 172 ALA A CA 1
ATOM 1437 C C . ALA A 1 172 ? -10.329 -2.022 -12.133 1.00 89.69 172 ALA A C 1
ATOM 1439 O O . ALA A 1 172 ? -9.160 -2.007 -12.503 1.00 89.69 172 ALA A O 1
ATOM 1440 N N . PHE A 1 173 ? -10.690 -2.573 -10.973 1.00 93.75 173 PHE A N 1
ATOM 1441 C CA . PHE A 1 173 ? -9.761 -3.236 -10.061 1.00 93.75 173 PHE A CA 1
ATOM 1442 C C . PHE A 1 173 ? -9.144 -4.493 -10.686 1.00 93.75 173 PHE A C 1
ATOM 1444 O O . PHE A 1 173 ? -7.973 -4.775 -10.449 1.00 93.75 173 PHE A O 1
ATOM 1451 N N . LYS A 1 174 ? -9.902 -5.218 -11.519 1.00 92.88 174 LYS A N 1
ATOM 1452 C CA . LYS A 1 174 ? -9.412 -6.402 -12.238 1.00 92.88 174 LYS A CA 1
ATOM 1453 C C . LYS A 1 174 ? -8.369 -6.101 -13.312 1.00 92.88 174 LYS A C 1
ATOM 1455 O O . LYS A 1 174 ? -7.608 -6.990 -13.664 1.00 92.88 174 LYS A O 1
ATOM 1460 N N . GLU A 1 175 ? -8.294 -4.857 -13.770 1.00 93.00 175 GLU A N 1
ATOM 1461 C CA . GLU A 1 175 ? -7.290 -4.401 -14.737 1.00 93.00 175 GLU A CA 1
ATOM 1462 C C . GLU A 1 175 ? -5.948 -4.034 -14.075 1.00 93.00 175 GLU A C 1
ATOM 1464 O O . GLU A 1 175 ? -5.001 -3.626 -14.753 1.00 93.00 175 GLU A O 1
ATOM 1469 N N . LEU A 1 176 ? -5.841 -4.129 -12.742 1.00 95.19 176 LEU A N 1
ATOM 1470 C CA . LEU A 1 176 ? -4.584 -3.866 -12.046 1.00 95.19 176 LEU A CA 1
ATOM 1471 C C . LEU A 1 176 ? -3.528 -4.934 -12.382 1.00 95.19 176 LEU A C 1
ATOM 1473 O O . LEU A 1 176 ? -3.845 -6.118 -12.508 1.00 95.19 176 LEU A O 1
ATOM 1477 N N . PRO A 1 177 ? -2.246 -4.542 -12.497 1.00 95.69 177 PRO A N 1
ATOM 1478 C CA . PRO A 1 177 ? -1.192 -5.459 -12.904 1.00 95.69 177 PRO A CA 1
ATOM 1479 C C . PRO A 1 177 ? -0.966 -6.558 -11.860 1.00 95.69 177 PRO A C 1
ATOM 1481 O O . PRO A 1 177 ? -1.036 -6.306 -10.657 1.00 95.69 177 PRO A O 1
ATOM 1484 N N . TRP A 1 178 ? -0.622 -7.759 -12.330 1.00 95.94 178 TRP A N 1
ATOM 1485 C CA . TRP A 1 178 ? -0.270 -8.926 -11.504 1.00 95.94 178 TRP A CA 1
ATOM 1486 C C . TRP A 1 178 ? -1.396 -9.471 -10.618 1.00 95.94 178 TRP A C 1
ATOM 1488 O O . TRP A 1 178 ? -1.123 -10.198 -9.669 1.00 95.94 178 TRP A O 1
ATOM 1498 N N . ILE A 1 179 ? -2.655 -9.143 -10.911 1.00 94.56 179 ILE A N 1
ATOM 1499 C CA . ILE A 1 179 ? -3.783 -9.518 -10.056 1.00 94.56 179 ILE A CA 1
ATOM 1500 C C . ILE A 1 179 ? -3.894 -11.031 -9.818 1.00 94.56 179 ILE A C 1
ATOM 1502 O O . ILE A 1 179 ? -4.082 -11.454 -8.678 1.00 94.56 179 ILE A O 1
ATOM 1506 N N . ASP A 1 180 ? -3.712 -11.830 -10.870 1.00 94.25 180 ASP A N 1
ATOM 1507 C CA . ASP A 1 180 ? -3.862 -13.287 -10.814 1.00 94.25 180 ASP A CA 1
ATOM 1508 C C . ASP A 1 180 ? -2.771 -13.956 -9.970 1.00 94.25 180 ASP A C 1
ATOM 1510 O O . ASP A 1 180 ? -3.016 -14.984 -9.343 1.00 94.25 180 ASP A O 1
ATOM 1514 N N . ASP A 1 181 ? -1.580 -13.358 -9.921 1.00 94.25 181 ASP A N 1
ATOM 1515 C CA . ASP A 1 181 ? -0.453 -13.867 -9.139 1.00 94.25 181 ASP A CA 1
ATOM 1516 C C . ASP A 1 181 ? -0.473 -13.332 -7.697 1.00 94.25 181 ASP A C 1
ATOM 1518 O O . ASP A 1 181 ? -0.198 -14.058 -6.740 1.00 94.25 181 ASP A O 1
ATOM 1522 N N . ALA A 1 182 ? -0.844 -12.065 -7.511 1.00 95.62 182 ALA A N 1
ATOM 1523 C CA . ALA A 1 182 ? -0.765 -11.402 -6.218 1.00 95.62 182 ALA A CA 1
ATOM 1524 C C . ALA A 1 182 ? -1.949 -11.713 -5.297 1.00 95.62 182 ALA A C 1
ATOM 1526 O O . ALA A 1 182 ? -1.729 -12.001 -4.119 1.00 95.62 182 ALA A O 1
ATOM 1527 N N . LEU A 1 183 ? -3.196 -11.673 -5.792 1.00 94.62 183 LEU A N 1
ATOM 1528 C CA . LEU A 1 183 ? -4.382 -11.819 -4.936 1.00 94.62 183 LEU A CA 1
ATOM 1529 C C . LEU A 1 183 ? -4.414 -13.134 -4.146 1.00 94.62 183 LEU A C 1
ATOM 1531 O O . LEU A 1 183 ? -4.699 -13.067 -2.946 1.00 94.62 183 LEU A O 1
ATOM 1535 N N . PRO A 1 184 ? -4.094 -14.307 -4.731 1.00 94.88 184 PRO A N 1
ATOM 1536 C CA . PRO A 1 184 ? -4.057 -15.549 -3.963 1.00 94.88 184 PRO A CA 1
ATOM 1537 C C . PRO A 1 184 ? -3.029 -15.510 -2.822 1.00 94.88 184 PRO A C 1
ATOM 1539 O O . PRO A 1 184 ? -3.299 -16.026 -1.740 1.00 94.88 184 PRO A O 1
ATOM 1542 N N . LYS A 1 185 ? -1.876 -14.852 -3.026 1.00 95.00 185 LYS A N 1
ATOM 1543 C CA . LYS A 1 185 ? -0.799 -14.741 -2.023 1.00 95.00 185 LYS A CA 1
ATOM 1544 C C . LYS A 1 185 ? -1.177 -13.852 -0.836 1.00 95.00 185 LYS A C 1
ATOM 1546 O O . LYS A 1 185 ? -0.675 -14.065 0.262 1.00 95.00 185 LYS A O 1
ATOM 1551 N N . ILE A 1 186 ? -2.058 -12.875 -1.050 1.00 93.69 186 ILE A N 1
ATOM 1552 C CA . ILE A 1 186 ? -2.543 -11.932 -0.025 1.00 93.69 186 ILE A CA 1
ATOM 1553 C C . ILE A 1 186 ? -3.993 -12.215 0.387 1.00 93.69 186 ILE A C 1
ATOM 1555 O O . ILE A 1 186 ? -4.728 -11.310 0.779 1.00 93.69 186 ILE A O 1
ATOM 1559 N N . ASN A 1 187 ? -4.424 -13.477 0.271 1.00 95.06 187 ASN A N 1
ATOM 1560 C CA . ASN A 1 187 ? -5.739 -13.948 0.708 1.00 95.06 187 ASN A CA 1
ATOM 1561 C C . ASN A 1 187 ? -6.914 -13.114 0.155 1.00 95.06 187 ASN A C 1
ATOM 1563 O O . ASN A 1 187 ? -7.874 -12.825 0.864 1.00 95.06 187 ASN A O 1
ATOM 1567 N N . PHE A 1 188 ? -6.830 -12.666 -1.102 1.00 95.50 188 PHE A N 1
ATOM 1568 C CA . PHE A 1 188 ? -7.859 -11.836 -1.747 1.00 95.50 188 PHE A CA 1
ATOM 1569 C C . PHE A 1 188 ? -8.226 -10.572 -0.943 1.00 95.50 188 PHE A C 1
ATOM 1571 O O . PHE A 1 188 ? -9.375 -10.116 -0.964 1.00 95.50 188 PHE A O 1
ATOM 1578 N N . LEU A 1 189 ? -7.241 -10.004 -0.233 1.00 95.38 189 LEU A N 1
ATOM 1579 C CA . LEU A 1 189 ? -7.386 -8.846 0.658 1.00 95.38 189 LEU A CA 1
ATOM 1580 C C . LEU A 1 189 ? -8.339 -9.077 1.841 1.00 95.38 189 LEU A C 1
ATOM 1582 O O . LEU A 1 189 ? -8.828 -8.107 2.425 1.00 95.38 189 LEU A O 1
ATOM 1586 N N . ALA A 1 190 ? -8.640 -10.336 2.160 1.00 95.56 190 ALA A N 1
ATOM 1587 C CA . ALA A 1 190 ? -9.477 -10.695 3.290 1.00 95.56 190 ALA A CA 1
ATOM 1588 C C . ALA A 1 190 ? -8.709 -10.652 4.610 1.00 95.56 190 ALA A C 1
ATOM 1590 O O . ALA A 1 190 ? -7.476 -10.633 4.641 1.00 95.56 190 ALA A O 1
ATOM 1591 N N . GLU A 1 191 ? -9.453 -10.627 5.717 1.00 94.00 191 GLU A N 1
ATOM 1592 C CA . GLU A 1 191 ? -8.844 -10.635 7.042 1.00 94.00 191 GLU A CA 1
ATOM 1593 C C . GLU A 1 191 ? -7.922 -11.847 7.246 1.00 94.00 191 GLU A C 1
ATOM 1595 O O . GLU A 1 191 ? -8.123 -12.937 6.70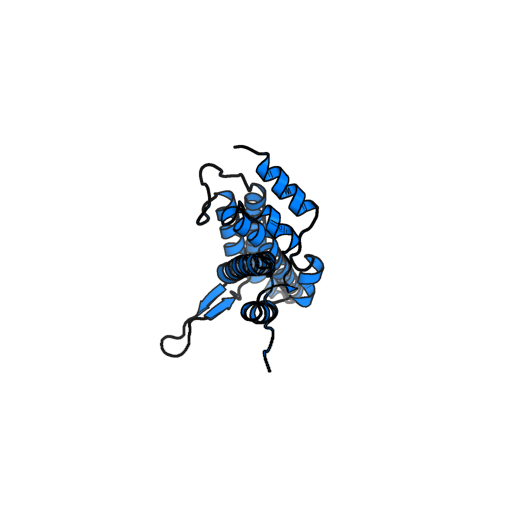4 1.00 94.00 191 GLU A O 1
ATOM 1600 N N . THR A 1 192 ? -6.891 -11.646 8.061 1.00 92.81 192 THR A N 1
ATOM 1601 C CA . THR A 1 192 ? -6.017 -12.713 8.547 1.00 92.81 192 THR A CA 1
ATOM 1602 C C . THR A 1 192 ? -5.884 -12.590 10.059 1.00 92.81 192 THR A C 1
ATOM 1604 O O . THR A 1 192 ? -5.994 -11.494 10.618 1.00 92.81 192 THR A O 1
ATOM 1607 N N . THR A 1 193 ? -5.625 -13.708 10.739 1.00 91.94 193 THR A N 1
ATOM 1608 C CA . THR A 1 193 ? -5.474 -13.728 12.201 1.00 91.94 193 THR A CA 1
ATOM 1609 C C . THR A 1 193 ? -4.430 -12.721 12.707 1.00 91.94 193 THR A C 1
ATOM 1611 O O . THR A 1 193 ? -4.782 -11.920 13.575 1.00 91.94 193 THR A O 1
ATOM 1614 N N . PRO A 1 194 ? -3.206 -12.643 12.137 1.00 90.38 194 PRO A N 1
ATOM 1615 C CA . PRO A 1 194 ? -2.199 -11.689 12.610 1.00 90.38 194 PRO A CA 1
ATOM 1616 C C . PRO A 1 194 ? -2.626 -10.228 12.439 1.00 90.38 194 PRO A C 1
ATOM 1618 O O . PRO A 1 194 ? -2.288 -9.374 13.257 1.00 90.38 194 PRO A O 1
ATOM 1621 N N . LEU A 1 195 ? -3.390 -9.926 11.385 1.00 90.25 195 LEU A N 1
ATOM 1622 C CA . LEU A 1 195 ? -3.882 -8.576 11.139 1.00 90.25 195 LEU A CA 1
ATOM 1623 C C . LEU A 1 195 ? -4.876 -8.146 12.215 1.00 90.25 195 LEU A C 1
ATOM 1625 O O . LEU A 1 195 ? -4.746 -7.063 12.788 1.00 90.25 195 LEU A O 1
ATOM 1629 N N . LYS A 1 196 ? -5.842 -9.014 12.517 1.00 89.00 196 LYS A N 1
ATOM 1630 C CA . LYS A 1 196 ? -6.839 -8.777 13.562 1.00 89.00 196 LYS A CA 1
ATOM 1631 C C . LYS A 1 196 ? -6.179 -8.558 14.923 1.00 89.00 196 LYS A C 1
ATOM 1633 O O . LYS A 1 196 ? -6.478 -7.574 15.596 1.00 89.00 196 LYS A O 1
ATOM 1638 N N . GLU A 1 197 ? -5.224 -9.416 15.279 1.00 89.94 197 GLU A N 1
ATOM 1639 C CA . GLU A 1 197 ? -4.440 -9.286 16.512 1.00 89.94 197 GLU A CA 1
ATOM 1640 C C . GLU A 1 197 ? -3.664 -7.961 16.564 1.00 89.94 197 GLU A C 1
ATOM 1642 O O . GLU A 1 197 ? -3.660 -7.284 17.594 1.00 89.94 197 GLU A O 1
ATOM 1647 N N . GLY A 1 198 ? -3.061 -7.545 15.446 1.00 89.25 198 GLY A N 1
ATOM 1648 C CA . GLY A 1 198 ? -2.351 -6.271 15.337 1.00 89.25 198 GLY A CA 1
ATOM 1649 C C . GLY A 1 198 ? -3.240 -5.058 15.630 1.00 89.25 198 GLY A C 1
ATOM 1650 O O . GLY A 1 198 ? -2.859 -4.184 16.413 1.00 89.25 198 GLY A O 1
ATOM 1651 N N . PHE A 1 199 ? -4.450 -5.014 15.065 1.00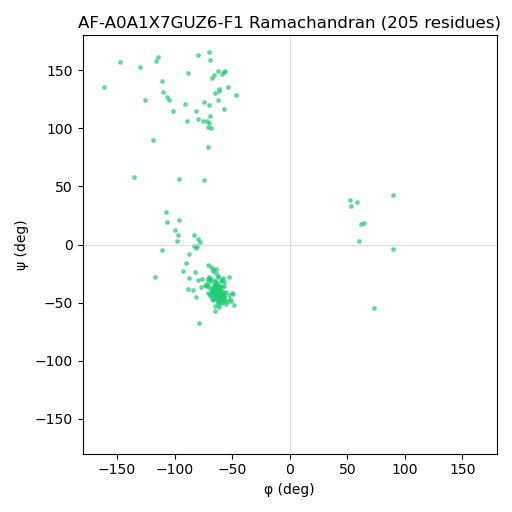 89.56 199 PHE A N 1
ATOM 1652 C CA . PHE A 1 199 ? -5.398 -3.924 15.330 1.00 89.56 199 PHE A CA 1
ATOM 1653 C C . PHE A 1 199 ? -5.985 -3.965 16.748 1.00 89.56 199 PHE A C 1
ATOM 1655 O O . PHE A 1 199 ? -6.197 -2.910 17.353 1.00 89.56 199 PHE A O 1
ATOM 1662 N N . ASP A 1 200 ? -6.171 -5.152 17.329 1.00 88.19 200 ASP A N 1
ATOM 1663 C CA . ASP A 1 200 ? -6.583 -5.290 18.729 1.00 88.19 200 ASP A CA 1
ATOM 1664 C C . ASP A 1 200 ? -5.517 -4.757 19.707 1.00 88.19 200 ASP A C 1
ATOM 1666 O O . ASP A 1 200 ? -5.860 -4.223 20.769 1.00 88.19 200 ASP A O 1
ATOM 1670 N N . LEU A 1 201 ? -4.226 -4.847 19.360 1.00 86.50 201 LEU A N 1
ATOM 1671 C CA . LEU A 1 201 ? -3.131 -4.258 20.141 1.00 86.50 201 LEU A CA 1
ATOM 1672 C C . LEU A 1 201 ? -3.113 -2.727 20.059 1.00 86.50 201 LEU A C 1
ATOM 1674 O O . LEU A 1 201 ? -2.968 -2.076 21.095 1.00 86.50 201 LEU A O 1
ATOM 1678 N N . ILE A 1 202 ? -3.342 -2.153 18.871 1.00 83.12 202 ILE A N 1
ATOM 1679 C CA . ILE A 1 202 ? -3.404 -0.691 18.664 1.00 83.12 202 ILE A CA 1
ATOM 1680 C C . ILE A 1 202 ? -4.471 -0.045 19.561 1.00 83.12 202 ILE A C 1
ATOM 1682 O O . ILE A 1 202 ? -4.279 1.055 20.081 1.00 83.12 202 ILE A O 1
ATOM 1686 N N . LYS A 1 203 ? -5.591 -0.737 19.797 1.00 73.69 203 LYS A N 1
ATOM 1687 C CA . LYS A 1 203 ? -6.657 -0.258 20.689 1.00 73.69 203 LYS A CA 1
ATOM 1688 C C . LYS A 1 203 ? -6.243 -0.227 22.166 1.00 73.69 203 LYS A C 1
ATOM 1690 O O . LYS A 1 203 ? -6.753 0.594 22.928 1.00 73.69 203 LYS A O 1
ATOM 1695 N N . LYS A 1 204 ? -5.364 -1.139 22.590 1.00 66.50 204 LYS A N 1
ATOM 1696 C CA . LYS A 1 204 ? -4.909 -1.259 23.988 1.00 66.50 204 LYS A CA 1
ATOM 1697 C C . LYS A 1 204 ? -3.844 -0.225 24.337 1.00 66.50 204 LYS A C 1
ATOM 1699 O O . LYS A 1 204 ? -3.791 0.215 25.484 1.00 66.50 204 LYS A O 1
ATOM 1704 N N . SER A 1 205 ? -3.030 0.178 23.365 1.00 58.03 205 SER A N 1
ATOM 1705 C CA . SER A 1 205 ? -2.080 1.280 23.503 1.00 58.03 205 SER A CA 1
ATOM 1706 C C . SER A 1 205 ? -2.821 2.617 23.572 1.00 58.03 205 SER A C 1
ATOM 1708 O O . SER A 1 205 ? -3.008 3.296 22.566 1.00 58.03 205 SER A O 1
ATOM 1710 N N . LYS A 1 206 ? -3.280 2.983 24.773 1.00 45.91 206 LYS A N 1
ATOM 1711 C CA . LYS A 1 206 ? -3.623 4.368 25.103 1.00 45.91 206 LYS A CA 1
ATOM 1712 C C . LYS A 1 206 ? -2.313 5.155 25.189 1.00 45.91 206 LYS A C 1
ATOM 1714 O O . LYS A 1 206 ? -1.606 5.025 26.185 1.00 45.91 206 LYS A O 1
ATOM 1719 N N . PHE A 1 207 ? -1.994 5.905 24.144 1.00 46.00 207 PHE A N 1
ATOM 1720 C CA . PHE A 1 207 ? -1.091 7.049 24.233 1.00 46.00 207 PHE A CA 1
ATOM 1721 C C . PHE A 1 207 ? -1.940 8.314 24.283 1.00 46.00 207 PHE A C 1
ATOM 1723 O O . PHE A 1 207 ? -2.998 8.316 23.609 1.00 46.00 207 PHE A O 1
#

Sequence (207 aa):
MKQDLQFNEQTCSTSDSQVHYRELWTLGQQEAVRRLSVKTRIEFKSTARYELIKDFSTRAERIAGNYARIYLELERNGKPELKGRFYWTGLAAFASKQVMCALDYASNSKWRWTGAAAPFFDITKMHLGEGNFWLFQDIFVWHWFYINYPDEFKSAVPERNCNCYISDFKVAFKELPWIDDALPKINFLAETTPLKEGFDLIKKSKF